Protein AF-0000000081750406 (afdb_homodimer)

pLDDT: mean 90.12, std 21.16, range [21.16, 98.94]

Organism: Castor canadensis (NCBI:txid51338)

Foldseek 3Di:
DDDDDDPPPPCPDDDDPQPLPPPVQAAECVNLPFDDFPFDAWADFQFFEAEEWAPQDAADAAPNRVSVLLNVQQCCCCVVVVHRTRQAQWEFHLVLHIYGTVHLITFGRQQDDVVRRRYHYYYYYHAPQPHARDVSRVVSVVSVVVSCCSNGNHPPLHAYHYSVRRDPDCTNHDRHRVVVCPDPRYDD/DDDDDDDDPPVDDPDDPQPLPPPVQAAECVNLPFDDFPFDAWADFQFFEAEEWAPQDAADAAPNRVSVLLNVQQCCCCVVVVDRTRQAQWEFHLVLHIYGTVHLITFGNQQDDVVRRRYHYYYYYHAAQPHDRDPSRVVSVVSVVVSCCSNGNHPPLHAYHYSVRRDPDCTNHDRHRVVVCPDPRYDD

Secondary structure (DSSP, 8-state):
---------------SS------TTSBPHHHHTPPPP---PBPPSSEEEEEEEE--S----SHHHHHHHHHHHHHIIIIIS--SS-S-SEEE-TTS-EEESSTTTB---SSHHHHGGGEEEEEESS--SS-PPPHHHHHHHHHHHHHHHHTTSEEEEEEEEEHHHHSSS-TT-HHHHHHHTTSTTB--/----------S----TT------TTSBPHHHHTPPPP---PBPPSSEEEEEEEE-SS----SHHHHHHHHHHHHHIIIIIS--SS-S-SEEE-TTS-EEESSTTTB---SSHHHHGGGEEEEEESS--SS-PPPHHHHHHHHHHHHHHHHTTSEEEEEEEEEHHHHSSS-TT-HHHHHHHTTSTTB--

Sequence (376 aa):
MTGPRAALIACTLLALLGLGACCSFIVPRNEWGALASKCAERLQHPLQYVVISHTAGSTCDSPSSCQQQARNVQHYHVRTKDWCDVAYNFLIGEDGLVYEGRGWNIKGAHTGPTWNPISIGVTFMGNYMERVPPQRAIRALQNLLECGVTNRFLRPDYEIKGHRDVQQTLSPGDQLYRLIQLLPHYRAMTGPRAALIACTLLALLGLGACCSFIVPRNEWGALASKCAERLQHPLQYVVISHTAGSTCDSPSSCQQQARNVQHYHVRTKDWCDVAYNFLIGEDGLVYEGRGWNIKGAHTGPTWNPISIGVTFMGNYMERVPPQRAIRALQNLLECGVTNRFLRPDYEIKGHRDVQQTLSPGDQLYRLIQLLPHYRA

Nearest PDB structures (foldseek):
  1yck-assembly1_A  TM=9.928E-01  e=5.195E-31  Homo sapiens
  3cor-assembly1_C  TM=9.874E-01  e=4.719E-29  Camelus dromedarius
  7nsx-assembly1_AAA  TM=9.788E-01  e=1.784E-20  Drosophila melanogaster
  7nt0-assembly1_AAA  TM=9.757E-01  e=1.278E-19  Drosophila melanogaster
  1z6i-assembly1_A  TM=9.324E-01  e=6.448E-17  Drosophila melanogaster

Radius of gyration: 21.21 Å; Cα contacts (8 Å, |Δi|>4): 778; chains: 2; bounding box: 49×60×54 Å

Structure (mmCIF, N/CA/C/O backbone):
data_AF-0000000081750406-model_v1
#
loop_
_entity.id
_entity.type
_entity.pdbx_description
1 polymer 'Peptidoglycan-recognition protein'
#
loop_
_atom_site.group_PDB
_atom_site.id
_atom_site.type_symbol
_atom_site.label_atom_id
_atom_site.label_alt_id
_atom_site.label_comp_id
_atom_site.label_asym_id
_atom_site.label_entity_id
_atom_site.label_seq_id
_atom_site.pdbx_PDB_ins_code
_atom_site.Cartn_x
_atom_site.Cartn_y
_atom_site.Cartn_z
_atom_site.occupancy
_atom_site.B_iso_or_equiv
_atom_site.auth_seq_id
_atom_site.auth_comp_id
_atom_site.auth_asym_id
_atom_site.auth_atom_id
_atom_site.pdbx_PDB_model_num
ATOM 1 N N . MET A 1 1 ? 10.672 26.562 -28.859 1 21.16 1 MET A N 1
ATOM 2 C CA . MET A 1 1 ? 11.688 27.016 -27.922 1 21.16 1 MET A CA 1
ATOM 3 C C . MET A 1 1 ? 11.688 26.141 -26.672 1 21.16 1 MET A C 1
ATOM 5 O O . MET A 1 1 ? 12.75 25.797 -26.141 1 21.16 1 MET A O 1
ATOM 9 N N . THR A 1 2 ? 10.766 26.531 -25.625 1 21.5 2 THR A N 1
ATOM 10 C CA . THR A 1 2 ? 11.445 26.062 -24.438 1 21.5 2 THR A CA 1
ATOM 11 C C . THR A 1 2 ? 11.766 24.562 -24.547 1 21.5 2 THR A C 1
ATOM 13 O O . THR A 1 2 ? 11.227 23.875 -25.406 1 21.5 2 THR A O 1
ATOM 16 N N . GLY A 1 3 ? 11.75 24.016 -23.562 1 21.27 3 GLY A N 1
ATOM 17 C CA . GLY A 1 3 ? 12.562 23.312 -22.578 1 21.27 3 GLY A CA 1
ATOM 18 C C . GLY A 1 3 ? 12.391 21.797 -22.641 1 21.27 3 GLY A C 1
ATOM 19 O O . GLY A 1 3 ? 11.406 21.297 -23.188 1 21.27 3 GLY A O 1
ATOM 20 N N . PRO A 1 4 ? 13.25 21.25 -21.688 1 22.64 4 PRO A N 1
ATOM 21 C CA . PRO A 1 4 ? 13.664 19.844 -21.578 1 22.64 4 PRO A CA 1
ATOM 22 C C . PRO A 1 4 ? 12.477 18.875 -21.594 1 22.64 4 PRO A C 1
ATOM 24 O O . PRO A 1 4 ? 11.359 19.266 -21.25 1 22.64 4 PRO A O 1
ATOM 27 N N . ARG A 1 5 ? 12.836 17.641 -22.141 1 24.38 5 ARG A N 1
ATOM 28 C CA . ARG A 1 5 ? 12.75 16.281 -22.688 1 24.38 5 ARG A CA 1
ATOM 29 C C . ARG A 1 5 ? 12.164 15.328 -21.656 1 24.38 5 ARG A C 1
ATOM 31 O O . ARG A 1 5 ? 12.023 15.68 -20.484 1 24.38 5 ARG A O 1
ATOM 38 N N . ALA A 1 6 ? 13.094 14.32 -21.203 1 23.38 6 ALA A N 1
ATOM 39 C CA . ALA A 1 6 ? 13.078 12.891 -20.906 1 23.38 6 ALA A CA 1
ATOM 40 C C . ALA A 1 6 ? 12.703 12.633 -19.438 1 23.38 6 ALA A C 1
ATOM 42 O O . ALA A 1 6 ? 13.086 13.398 -18.562 1 23.38 6 ALA A O 1
ATOM 43 N N . ALA A 1 7 ? 11.898 11.719 -19.25 1 27.03 7 ALA A N 1
ATOM 44 C CA . ALA A 1 7 ? 11.375 11.031 -18.078 1 27.03 7 ALA A CA 1
ATOM 45 C C . ALA A 1 7 ? 12.5 10.625 -17.141 1 27.03 7 ALA A C 1
ATOM 47 O O . ALA A 1 7 ? 13.109 9.562 -17.297 1 27.03 7 ALA A O 1
ATOM 48 N N . LEU A 1 8 ? 13.57 11.539 -16.891 1 24.88 8 LEU A N 1
ATOM 49 C CA . LEU A 1 8 ? 14.68 10.812 -16.281 1 24.88 8 LEU A CA 1
ATOM 50 C C . LEU A 1 8 ? 14.227 10.133 -14.992 1 24.88 8 LEU A C 1
ATOM 52 O O . LEU A 1 8 ? 13.797 10.797 -14.055 1 24.88 8 LEU A O 1
ATOM 56 N N . ILE A 1 9 ? 13.961 9.062 -15.062 1 29.56 9 ILE A N 1
ATOM 57 C CA . ILE A 1 9 ? 13.617 7.965 -14.172 1 29.56 9 ILE A CA 1
ATOM 58 C C . ILE A 1 9 ? 14.594 7.926 -12.992 1 29.56 9 ILE A C 1
ATOM 60 O O . ILE A 1 9 ? 14.445 7.105 -12.086 1 29.56 9 ILE A O 1
ATOM 64 N N . ALA A 1 10 ? 15.547 8.789 -12.719 1 27.44 10 ALA A N 1
ATOM 65 C CA . ALA A 1 10 ? 16.719 8.039 -12.242 1 27.44 10 ALA A CA 1
ATOM 66 C C . ALA A 1 10 ? 16.5 7.555 -10.812 1 27.44 10 ALA A C 1
ATOM 68 O O . ALA A 1 10 ? 16.344 8.359 -9.891 1 27.44 10 ALA A O 1
ATOM 69 N N . CYS A 1 11 ? 15.516 6.52 -10.5 1 34.28 11 CYS A N 1
ATOM 70 C CA . CYS A 1 11 ? 16 5.766 -9.344 1 34.28 11 CYS A CA 1
ATOM 71 C C . CYS A 1 11 ? 17.516 5.844 -9.234 1 34.28 11 CYS A C 1
ATOM 73 O O . CYS A 1 11 ? 18.234 5.324 -10.086 1 34.28 11 CYS A O 1
ATOM 75 N N . THR A 1 12 ? 18.047 7.137 -9.242 1 31.5 12 THR A N 1
ATOM 76 C CA . THR A 1 12 ? 19.5 7.188 -9.281 1 31.5 12 THR A CA 1
ATOM 77 C C . THR A 1 12 ? 20.094 5.832 -8.922 1 31.5 12 THR A C 1
ATOM 79 O O . THR A 1 12 ? 19.453 5.012 -8.266 1 31.5 12 THR A O 1
ATOM 82 N N . LEU A 1 13 ? 21.406 5.613 -9.414 1 29.55 13 LEU A N 1
ATOM 83 C CA . LEU A 1 13 ? 22.484 4.633 -9.43 1 29.55 13 LEU A CA 1
ATOM 84 C C . LEU A 1 13 ? 22.594 3.916 -8.086 1 29.55 13 LEU A C 1
ATOM 86 O O . LEU A 1 13 ? 22.219 4.473 -7.051 1 29.55 13 LEU A O 1
ATOM 90 N N . LEU A 1 14 ? 23.125 2.672 -8.18 1 30.59 14 LEU A N 1
ATOM 91 C CA . LEU A 1 14 ? 23.828 1.692 -7.363 1 30.59 14 LEU A CA 1
ATOM 92 C C . LEU A 1 14 ? 24.812 2.381 -6.43 1 30.59 14 LEU A C 1
ATOM 94 O O . LEU A 1 14 ? 25.938 2.691 -6.828 1 30.59 14 LEU A O 1
ATOM 98 N N . ALA A 1 15 ? 24.578 3.373 -5.629 1 30.92 15 ALA A N 1
ATOM 99 C CA . ALA A 1 15 ? 25.703 3.547 -4.719 1 30.92 15 ALA A CA 1
ATOM 100 C C . ALA A 1 15 ? 26.312 2.203 -4.332 1 30.92 15 ALA A C 1
ATOM 102 O O . ALA A 1 15 ? 25.625 1.176 -4.355 1 30.92 15 ALA A O 1
ATOM 103 N N . LEU A 1 16 ? 27.438 1.923 -3.949 1 33.09 16 LEU A N 1
ATOM 104 C CA . LEU A 1 16 ? 28.062 0.728 -3.393 1 33.09 16 LEU A CA 1
ATOM 105 C C . LEU A 1 16 ? 27.094 -0.017 -2.48 1 33.09 16 LEU A C 1
ATOM 107 O O . LEU A 1 16 ? 26.047 0.516 -2.115 1 33.09 16 LEU A O 1
ATOM 111 N N . LEU A 1 17 ? 27.391 -0.631 -1.132 1 34.03 17 LEU A N 1
ATOM 112 C CA . LEU A 1 17 ? 27.156 -1.644 -0.107 1 34.03 17 LEU A CA 1
ATOM 113 C C . LEU A 1 17 ? 26.125 -1.167 0.903 1 34.03 17 LEU A C 1
ATOM 115 O O . LEU A 1 17 ? 26.062 -1.666 2.029 1 34.03 17 LEU A O 1
ATOM 119 N N . GLY A 1 18 ? 24.844 -0.188 0.371 1 37.19 18 GLY A N 1
ATOM 120 C CA . GLY A 1 18 ? 23.766 0.353 1.173 1 37.19 18 GLY A CA 1
ATOM 121 C C . GLY A 1 18 ? 22.422 0.347 0.451 1 37.19 18 GLY A C 1
ATOM 122 O O . GLY A 1 18 ? 22.047 1.34 -0.172 1 37.19 18 GLY A O 1
ATOM 123 N N . LEU A 1 19 ? 21.594 -0.56 -0.141 1 39.72 19 LEU A N 1
ATOM 124 C CA . LEU A 1 19 ? 20.297 -0.866 -0.745 1 39.72 19 LEU A CA 1
ATOM 125 C C . LEU A 1 19 ? 19.172 -0.118 -0.035 1 39.72 19 LEU A C 1
ATOM 127 O O . LEU A 1 19 ? 18.609 -0.621 0.936 1 39.72 19 LEU A O 1
ATOM 131 N N . GLY A 1 20 ? 19.109 1.186 0.154 1 42.53 20 GLY A N 1
ATOM 132 C CA . GLY A 1 20 ? 17.953 1.81 0.781 1 42.53 20 GLY A CA 1
ATOM 133 C C . GLY A 1 20 ? 16.656 1.521 0.056 1 42.53 20 GLY A C 1
ATOM 134 O O . GLY A 1 20 ? 16.594 1.585 -1.174 1 42.53 20 GLY A O 1
ATOM 135 N N . ALA A 1 21 ? 15.727 0.645 0.389 1 52.91 21 ALA A N 1
ATOM 136 C CA . ALA A 1 21 ? 14.367 0.371 -0.052 1 52.91 21 ALA A CA 1
ATOM 137 C C . ALA A 1 21 ? 13.586 1.666 -0.262 1 52.91 21 ALA A C 1
ATOM 139 O O . ALA A 1 21 ? 13.484 2.492 0.648 1 52.91 21 ALA A O 1
ATOM 140 N N . CYS A 1 22 ? 13.406 2.377 -1.634 1 70.5 22 CYS A N 1
ATOM 141 C CA . CYS A 1 22 ? 12.641 3.582 -1.934 1 70.5 22 CYS A CA 1
ATOM 142 C C . CYS A 1 22 ? 11.172 3.391 -1.584 1 70.5 22 CYS A C 1
ATOM 144 O O . CYS A 1 22 ? 10.695 2.26 -1.469 1 70.5 22 CYS A O 1
ATOM 146 N N . CYS A 1 23 ? 10.469 4.336 -0.839 1 89.56 23 CYS A N 1
ATOM 147 C CA . CYS A 1 23 ? 9.039 4.375 -0.547 1 89.56 23 CYS A CA 1
ATOM 148 C C . CYS A 1 23 ? 8.227 4.488 -1.83 1 89.56 23 CYS A C 1
ATOM 150 O O . CYS A 1 23 ? 7.402 5.395 -1.969 1 89.56 23 CYS A O 1
ATOM 152 N N . SER A 1 24 ? 8.5 3.469 -2.719 1 89 24 SER A N 1
ATOM 153 C CA . SER A 1 24 ? 7.969 3.561 -4.074 1 89 24 SER A CA 1
ATOM 154 C C . SER A 1 24 ? 6.457 3.371 -4.094 1 89 24 SER A C 1
ATOM 156 O O . SER A 1 24 ? 5.801 3.682 -5.09 1 89 24 SER A O 1
ATOM 158 N N . PHE A 1 25 ? 5.871 2.963 -2.973 1 94.38 25 PHE A N 1
ATOM 159 C CA . PHE A 1 25 ? 4.445 2.668 -2.93 1 94.38 25 PHE A CA 1
ATOM 160 C C . PHE A 1 25 ? 3.631 3.951 -2.818 1 94.38 25 PHE A C 1
ATOM 162 O O . PHE A 1 25 ? 2.414 3.939 -3.02 1 94.38 25 PHE A O 1
ATOM 169 N N . ILE A 1 26 ? 4.266 5.043 -2.5 1 97.88 26 ILE A N 1
ATOM 170 C CA . ILE A 1 26 ? 3.59 6.32 -2.322 1 97.88 26 ILE A CA 1
ATOM 171 C C . ILE A 1 26 ? 3.117 6.848 -3.676 1 97.88 26 ILE A C 1
ATOM 173 O O . ILE A 1 26 ? 3.885 6.871 -4.641 1 97.88 26 ILE A O 1
ATOM 177 N N . VAL A 1 27 ? 1.853 7.215 -3.77 1 98.62 27 VAL A N 1
ATOM 178 C CA . VAL A 1 27 ? 1.323 7.809 -4.992 1 98.62 27 VAL A CA 1
ATOM 179 C C . VAL A 1 27 ? 1.954 9.18 -5.215 1 98.62 27 VAL A C 1
ATOM 181 O O . VAL A 1 27 ? 1.732 10.109 -4.434 1 98.62 27 VAL A O 1
ATOM 184 N N . PRO A 1 28 ? 2.674 9.312 -6.27 1 98.06 28 PRO A N 1
ATOM 185 C CA . PRO A 1 28 ? 3.369 10.586 -6.473 1 98.06 28 PRO A CA 1
ATOM 186 C C . PRO A 1 28 ? 2.424 11.719 -6.875 1 98.06 28 PRO A C 1
ATOM 188 O O . PRO A 1 28 ? 1.321 11.461 -7.367 1 98.06 28 PRO A O 1
ATOM 191 N N . ARG A 1 29 ? 2.85 12.891 -6.715 1 98.56 29 ARG A N 1
ATOM 192 C CA . ARG A 1 29 ? 2.066 14.109 -6.918 1 98.56 29 ARG A CA 1
ATOM 193 C C . ARG A 1 29 ? 1.543 14.188 -8.352 1 98.56 29 ARG A C 1
ATOM 195 O O . ARG A 1 29 ? 0.4 14.594 -8.578 1 98.56 29 ARG A O 1
ATOM 202 N N . ASN A 1 30 ? 2.387 13.844 -9.328 1 97.62 30 ASN A N 1
ATOM 203 C CA . ASN A 1 30 ? 1.971 13.922 -10.719 1 97.62 30 ASN A CA 1
ATOM 204 C C . ASN A 1 30 ? 0.839 12.945 -11.031 1 97.62 30 ASN A C 1
ATOM 206 O O . ASN A 1 30 ? -0.009 13.219 -11.883 1 97.62 30 ASN A O 1
ATOM 210 N N . GLU A 1 31 ? 0.797 11.859 -10.32 1 97.38 31 GLU A N 1
ATOM 211 C CA . GLU A 1 31 ? -0.208 10.836 -10.594 1 97.38 31 GLU A CA 1
ATOM 212 C C . GLU A 1 31 ? -1.585 11.266 -10.094 1 97.38 31 GLU A C 1
ATOM 214 O O . GLU A 1 31 ? -2.605 10.898 -10.68 1 97.38 31 GLU A O 1
ATOM 219 N N . TRP A 1 32 ? -1.629 11.992 -9 1 98.38 32 TRP A N 1
ATOM 220 C CA . TRP A 1 32 ? -2.951 12.375 -8.523 1 98.38 32 TRP A CA 1
ATOM 221 C C . TRP A 1 32 ? -3.309 13.781 -8.992 1 98.38 32 TRP A C 1
ATOM 223 O O . TRP A 1 32 ? -4.348 14.328 -8.609 1 98.38 32 TRP A O 1
ATOM 233 N N . GLY A 1 33 ? -2.42 14.359 -9.82 1 98.31 33 GLY A N 1
ATOM 234 C CA . GLY A 1 33 ? -2.746 15.625 -10.469 1 98.31 33 GLY A CA 1
ATOM 235 C C . GLY A 1 33 ? -2.537 16.828 -9.562 1 98.31 33 GLY A C 1
ATOM 236 O O . GLY A 1 33 ? -3.281 17.797 -9.648 1 98.31 33 GLY A O 1
ATOM 237 N N . ALA A 1 34 ? -1.591 16.719 -8.703 1 98.75 34 ALA A N 1
ATOM 238 C CA . ALA A 1 34 ? -1.307 17.828 -7.797 1 98.75 34 ALA A CA 1
ATOM 239 C C . ALA A 1 34 ? -0.82 19.062 -8.562 1 98.75 34 ALA A C 1
ATOM 241 O O . ALA A 1 34 ? -0.107 18.938 -9.562 1 98.75 34 ALA A O 1
ATOM 242 N N . LEU A 1 35 ? -1.137 20.219 -8.008 1 97.94 35 LEU A N 1
ATOM 243 C CA . LEU A 1 35 ? -0.506 21.453 -8.453 1 97.94 35 LEU A CA 1
ATOM 244 C C . LEU A 1 35 ? 0.958 21.5 -8.031 1 97.94 35 LEU A C 1
ATOM 246 O O . LEU A 1 35 ? 1.333 20.922 -7.008 1 97.94 35 LEU A O 1
ATOM 250 N N . ALA A 1 36 ? 1.692 22.266 -8.828 1 97.38 36 ALA A N 1
ATOM 251 C CA . ALA A 1 36 ? 3.082 22.469 -8.43 1 97.38 36 ALA A CA 1
ATOM 252 C C . ALA A 1 36 ? 3.17 23.172 -7.086 1 97.38 36 ALA A C 1
ATOM 254 O O . ALA A 1 36 ? 2.412 24.109 -6.82 1 97.38 36 ALA A O 1
ATOM 255 N N . SER A 1 37 ? 4.09 22.703 -6.324 1 98.44 37 SER A N 1
ATOM 256 C CA . SER A 1 37 ? 4.25 23.297 -4.996 1 98.44 37 SER A CA 1
ATOM 257 C C . SER A 1 37 ? 5.094 24.562 -5.047 1 98.44 37 SER A C 1
ATOM 259 O O . SER A 1 37 ? 6.074 24.625 -5.789 1 98.44 37 SER A O 1
ATOM 261 N N . LYS A 1 38 ? 4.777 25.516 -4.199 1 98.31 38 LYS A N 1
ATOM 262 C CA . LYS A 1 38 ? 5.586 26.719 -4.027 1 98.31 38 LYS A CA 1
ATOM 263 C C . LYS A 1 38 ? 6.324 26.703 -2.691 1 98.31 38 LYS A C 1
ATOM 265 O O . LYS A 1 38 ? 6.977 27.672 -2.32 1 98.31 38 LYS A O 1
ATOM 270 N N . CYS A 1 39 ? 6.121 25.625 -1.979 1 98.5 39 CYS A N 1
ATOM 271 C CA . CYS A 1 39 ? 6.781 25.5 -0.686 1 98.5 39 CYS A CA 1
ATOM 272 C C . CYS A 1 39 ? 8.258 25.141 -0.861 1 98.5 39 CYS A C 1
ATOM 274 O O . CYS A 1 39 ? 8.609 24.359 -1.734 1 98.5 39 CYS A O 1
ATOM 276 N N . ALA A 1 40 ? 9.148 25.703 0.042 1 97.06 40 ALA A N 1
ATOM 277 C CA . ALA A 1 40 ? 10.57 25.5 -0.208 1 97.06 40 ALA A CA 1
ATOM 278 C C . ALA A 1 40 ? 11.32 25.203 1.086 1 97.06 40 ALA A C 1
ATOM 280 O O . ALA A 1 40 ? 12.469 24.75 1.056 1 97.06 40 ALA A O 1
ATOM 281 N N . GLU A 1 41 ? 10.734 25.453 2.221 1 98.25 41 GLU A N 1
ATOM 282 C CA . GLU A 1 41 ? 11.453 25.25 3.473 1 98.25 41 GLU A CA 1
ATOM 283 C C . GLU A 1 41 ? 11.711 23.766 3.719 1 98.25 41 GLU A C 1
ATOM 285 O O . GLU A 1 41 ? 10.773 22.969 3.764 1 98.25 41 GLU A O 1
ATOM 290 N N . ARG A 1 42 ? 12.938 23.375 3.957 1 98.44 42 ARG A N 1
ATOM 291 C CA . ARG A 1 42 ? 13.32 21.984 4.062 1 98.44 42 ARG A CA 1
ATOM 292 C C . ARG A 1 42 ? 13.297 21.516 5.512 1 98.44 42 ARG A C 1
ATOM 294 O O . ARG A 1 42 ? 13.539 22.297 6.426 1 98.44 42 ARG A O 1
ATOM 301 N N . LEU A 1 43 ? 13.094 20.25 5.676 1 98.81 43 LEU A N 1
ATOM 302 C CA . LEU A 1 43 ? 13.195 19.578 6.969 1 98.81 43 LEU A CA 1
ATOM 303 C C . LEU A 1 43 ? 14.602 19.016 7.176 1 98.81 43 LEU A C 1
ATOM 305 O O . LEU A 1 43 ? 15.297 18.688 6.211 1 98.81 43 LEU A O 1
ATOM 309 N N . GLN A 1 44 ? 14.984 18.938 8.453 1 98.31 44 GLN A N 1
ATOM 310 C CA . GLN A 1 44 ? 16.234 18.281 8.805 1 98.31 44 GLN A CA 1
ATOM 311 C C . GLN A 1 44 ? 16 16.859 9.328 1 98.31 44 GLN A C 1
ATOM 313 O O . GLN A 1 44 ? 15.211 16.672 10.258 1 98.31 44 GLN A O 1
ATOM 318 N N . HIS A 1 45 ? 16.719 15.914 8.828 1 97.75 45 HIS A N 1
ATOM 319 C CA . HIS A 1 45 ? 16.484 14.516 9.156 1 97.75 45 HIS A CA 1
ATOM 320 C C . HIS A 1 45 ? 17.578 13.977 10.07 1 97.75 45 HIS A C 1
ATOM 322 O O . HIS A 1 45 ? 18.703 14.492 10.086 1 97.75 45 HIS A O 1
ATOM 328 N N . PRO A 1 46 ? 17.25 12.922 10.742 1 98.31 46 PRO A N 1
ATOM 329 C CA . PRO A 1 46 ? 15.938 12.281 10.859 1 98.31 46 PRO A CA 1
ATOM 330 C C . PRO A 1 46 ? 15.008 13.016 11.82 1 98.31 46 PRO A C 1
ATOM 332 O O . PRO A 1 46 ? 15.469 13.617 12.797 1 98.31 46 PRO A O 1
ATOM 335 N N . LEU A 1 47 ? 13.703 12.93 11.578 1 98.81 47 LEU A N 1
ATOM 336 C CA . LEU A 1 47 ? 12.711 13.609 12.406 1 98.81 47 LEU A CA 1
ATOM 337 C C . LEU A 1 47 ? 12.281 12.734 13.578 1 98.81 47 LEU A C 1
ATOM 339 O O . LEU A 1 47 ? 12.32 11.508 13.484 1 98.81 47 LEU A O 1
ATOM 343 N N . GLN A 1 48 ? 11.766 13.383 14.539 1 98.19 48 GLN A N 1
ATOM 344 C CA . GLN A 1 48 ? 11.422 12.688 15.773 1 98.19 48 GLN A CA 1
ATOM 345 C C . GLN A 1 48 ? 9.914 12.438 15.859 1 98.19 48 GLN A C 1
ATOM 347 O O . GLN A 1 48 ? 9.477 11.516 16.562 1 98.19 48 GLN A O 1
ATOM 352 N N . TYR A 1 49 ? 9.133 13.203 15.195 1 98.75 49 TYR A N 1
ATOM 353 C CA . TYR A 1 49 ? 7.699 13.156 15.477 1 98.75 49 TYR A CA 1
ATOM 354 C C . TYR A 1 49 ? 6.898 12.953 14.195 1 98.75 49 TYR A C 1
ATOM 356 O O . TYR A 1 49 ? 7.301 13.406 13.125 1 98.75 49 TYR A O 1
ATOM 364 N N . VAL A 1 50 ? 5.84 12.258 14.328 1 98.88 50 VAL A N 1
ATOM 365 C CA . VAL A 1 50 ? 4.77 12.148 13.344 1 98.88 50 VAL A CA 1
ATOM 366 C C . VAL A 1 50 ? 3.455 12.641 13.945 1 98.88 50 VAL A C 1
ATOM 368 O O . VAL A 1 50 ? 3.047 12.18 15.016 1 98.88 50 VAL A O 1
ATOM 371 N N . VAL A 1 51 ? 2.84 13.594 13.336 1 98.88 51 VAL A N 1
ATOM 372 C CA . VAL A 1 51 ? 1.552 14.086 13.812 1 98.88 51 VAL A CA 1
ATOM 373 C C . VAL A 1 51 ? 0.442 13.617 12.875 1 98.88 51 VAL A C 1
ATOM 375 O O . VAL A 1 51 ? 0.48 13.883 11.672 1 98.88 51 VAL A O 1
ATOM 378 N N . ILE A 1 52 ? -0.495 12.906 13.438 1 98.88 52 ILE A N 1
ATOM 379 C CA . ILE A 1 52 ? -1.595 12.336 12.672 1 98.88 52 ILE A CA 1
ATOM 380 C C . ILE A 1 52 ? -2.842 13.195 12.836 1 98.88 52 ILE A C 1
ATOM 382 O O . ILE A 1 52 ? -3.242 13.516 13.953 1 98.88 52 ILE A O 1
ATOM 386 N N . SER A 1 53 ? -3.461 13.609 11.75 1 98.88 53 SER A N 1
ATOM 387 C CA . SER A 1 53 ? -4.688 14.398 11.727 1 98.88 53 SER A CA 1
ATOM 388 C C . SER A 1 53 ? -5.723 13.781 10.789 1 98.88 53 SER A C 1
ATOM 390 O O . SER A 1 53 ? -5.496 12.711 10.227 1 98.88 53 SER A O 1
ATOM 392 N N . HIS A 1 54 ? -6.934 14.336 10.734 1 98.88 54 HIS A N 1
ATOM 393 C CA . HIS A 1 54 ? -7.906 14.062 9.688 1 98.88 54 HIS A CA 1
ATOM 394 C C . HIS A 1 54 ? -8.336 15.344 8.984 1 98.88 54 HIS A C 1
ATOM 396 O O . HIS A 1 54 ? -8.211 16.438 9.547 1 98.88 54 HIS A O 1
ATOM 402 N N . THR A 1 55 ? -8.789 15.242 7.809 1 98.44 55 THR A N 1
ATOM 403 C CA . THR A 1 55 ? -9.188 16.422 7.059 1 98.44 55 THR A CA 1
ATOM 404 C C . THR A 1 55 ? -10.547 16.938 7.523 1 98.44 55 THR A C 1
ATOM 406 O O . THR A 1 55 ? -10.945 18.047 7.207 1 98.44 55 THR A O 1
ATOM 409 N N . ALA A 1 56 ? -11.258 16.062 8.242 1 97 56 ALA A N 1
ATOM 410 C CA . ALA A 1 56 ? -12.602 16.375 8.727 1 97 56 ALA A CA 1
ATOM 411 C C . ALA A 1 56 ? -13.547 16.688 7.574 1 97 56 ALA A C 1
ATOM 413 O O . ALA A 1 56 ? -14.461 17.516 7.723 1 97 56 ALA A O 1
ATOM 414 N N . GLY A 1 57 ? -13.297 16.203 6.391 1 94.88 57 GLY A N 1
ATOM 415 C CA . GLY A 1 57 ? -14.109 16.359 5.195 1 94.88 57 GLY A CA 1
ATOM 416 C C . GLY A 1 57 ? -14.625 15.031 4.66 1 94.88 57 GLY A C 1
ATOM 417 O O . GLY A 1 57 ? -14.875 14.102 5.43 1 94.88 57 GLY A O 1
ATOM 418 N N . SER A 1 58 ? -14.875 14.984 3.367 1 95.06 58 SER A N 1
ATOM 419 C CA . SER A 1 58 ? -15.414 13.797 2.719 1 95.06 58 SER A CA 1
ATOM 420 C C . SER A 1 58 ? -14.406 12.648 2.748 1 95.06 58 SER A C 1
ATOM 422 O O . SER A 1 58 ? -13.203 12.867 2.604 1 95.06 58 SER A O 1
ATOM 424 N N . THR A 1 59 ? -14.977 11.469 2.953 1 96.5 59 THR A N 1
ATOM 425 C CA . THR A 1 59 ? -14.164 10.266 2.799 1 96.5 59 THR A CA 1
ATOM 426 C C . THR A 1 59 ? -14.008 9.906 1.325 1 96.5 59 THR A C 1
ATOM 428 O O . THR A 1 59 ? -14.727 10.43 0.472 1 96.5 59 THR A O 1
ATOM 431 N N . CYS A 1 60 ? -13.094 9.117 1.046 1 98.56 60 CYS A N 1
ATOM 432 C CA . CYS A 1 60 ? -12.859 8.5 -0.255 1 98.56 60 CYS A CA 1
ATOM 433 C C . CYS A 1 60 ? -12.453 7.039 -0.101 1 98.56 60 CYS A C 1
ATOM 435 O O . CYS A 1 60 ? -11.742 6.688 0.844 1 98.56 60 CYS A O 1
ATOM 437 N N . ASP A 1 61 ? -12.938 6.18 -1.021 1 97.94 61 ASP A N 1
ATOM 438 C CA . ASP A 1 61 ? -12.727 4.758 -0.761 1 97.94 61 ASP A CA 1
ATOM 439 C C . ASP A 1 61 ? -12.266 4.031 -2.023 1 97.94 61 ASP A C 1
ATOM 441 O O . ASP A 1 61 ? -12.312 2.801 -2.088 1 97.94 61 ASP A O 1
ATOM 445 N N . SER A 1 62 ? -11.891 4.734 -3.041 1 98.5 62 SER A N 1
ATOM 446 C CA . SER A 1 62 ? -11.281 4.234 -4.266 1 98.5 62 SER A CA 1
ATOM 447 C C . SER A 1 62 ? -10.156 5.148 -4.734 1 98.5 62 SER A C 1
ATOM 449 O O . SER A 1 62 ? -10.148 6.344 -4.43 1 98.5 62 SER A O 1
ATOM 451 N N . PRO A 1 63 ? -9.242 4.566 -5.52 1 98.56 63 PRO A N 1
ATOM 452 C CA . PRO A 1 63 ? -8.172 5.438 -6.004 1 98.56 63 PRO A CA 1
ATOM 453 C C . PRO A 1 63 ? -8.695 6.676 -6.727 1 98.56 63 PRO A C 1
ATOM 455 O O . PRO A 1 63 ? -8.203 7.785 -6.496 1 98.56 63 PRO A O 1
ATOM 458 N N . SER A 1 64 ? -9.68 6.48 -7.562 1 98.12 64 SER A N 1
ATOM 459 C CA . SER A 1 64 ? -10.219 7.621 -8.297 1 98.12 64 SER A CA 1
ATOM 460 C C . SER A 1 64 ? -10.805 8.664 -7.348 1 98.12 64 SER A C 1
ATOM 462 O O . SER A 1 64 ? -10.516 9.852 -7.473 1 98.12 64 SER A O 1
ATOM 464 N N . SER A 1 65 ? -11.609 8.266 -6.363 1 98.69 65 SER A N 1
ATOM 465 C CA . SER A 1 65 ? -12.234 9.211 -5.445 1 98.69 65 SER A CA 1
ATOM 466 C C . SER A 1 65 ? -11.211 9.844 -4.516 1 98.69 65 SER A C 1
ATOM 468 O O . SER A 1 65 ? -11.344 11.008 -4.133 1 98.69 65 SER A O 1
ATOM 470 N N . CYS A 1 66 ? -10.172 9.094 -4.172 1 98.88 66 CYS A N 1
ATOM 471 C CA . CYS A 1 66 ? -9.188 9.617 -3.236 1 98.88 66 CYS A CA 1
ATOM 472 C C . CYS A 1 66 ? -8.234 10.594 -3.932 1 98.88 66 CYS A C 1
ATOM 474 O O . CYS A 1 66 ? -7.785 11.562 -3.324 1 98.88 66 CYS A O 1
ATOM 476 N N . GLN A 1 67 ? -7.945 10.32 -5.207 1 98.81 67 GLN A N 1
ATOM 477 C CA . GLN A 1 67 ? -7.191 11.305 -5.977 1 98.81 67 GLN A CA 1
ATOM 478 C C . GLN A 1 67 ? -7.953 12.625 -6.078 1 98.81 67 GLN A C 1
ATOM 480 O O . GLN A 1 67 ? -7.371 13.695 -5.906 1 98.81 67 GLN A O 1
ATOM 485 N N . GLN A 1 68 ? -9.219 12.516 -6.355 1 98.75 68 GLN A N 1
ATOM 486 C CA . GLN A 1 68 ? -10.047 13.711 -6.41 1 98.75 68 GLN A CA 1
ATOM 487 C C . GLN A 1 68 ? -10.07 14.43 -5.066 1 98.75 68 GLN A C 1
ATOM 489 O O . GLN A 1 68 ? -9.984 15.664 -5.016 1 98.75 68 GLN A O 1
ATOM 494 N N . GLN A 1 69 ? -10.172 13.656 -4.004 1 98.81 69 GLN A N 1
ATOM 495 C CA . GLN A 1 69 ? -10.211 14.273 -2.682 1 98.81 69 GLN A CA 1
ATOM 496 C C . GLN A 1 69 ? -8.891 14.969 -2.355 1 98.81 69 GLN A C 1
ATOM 498 O O . GLN A 1 69 ? -8.883 16.047 -1.749 1 98.81 69 GLN A O 1
ATOM 503 N N . ALA A 1 70 ? -7.781 14.367 -2.699 1 98.88 70 ALA A N 1
ATOM 504 C CA . ALA A 1 70 ? -6.484 15.008 -2.514 1 98.88 70 ALA A CA 1
ATOM 505 C C . ALA A 1 70 ? -6.418 16.328 -3.258 1 98.88 70 ALA A C 1
ATOM 507 O O . ALA A 1 70 ? -5.941 17.328 -2.713 1 98.88 70 ALA A O 1
ATOM 508 N N . ARG A 1 71 ? -6.938 16.359 -4.473 1 98.81 71 ARG A N 1
ATOM 509 C CA . ARG A 1 71 ? -6.988 17.594 -5.242 1 98.81 71 ARG A CA 1
ATOM 510 C C . ARG A 1 71 ? -7.875 18.625 -4.555 1 98.81 71 ARG A C 1
ATOM 512 O O . ARG A 1 71 ? -7.551 19.812 -4.535 1 98.81 71 ARG A O 1
ATOM 519 N N . ASN A 1 72 ? -9.016 18.156 -4.051 1 98.69 72 ASN A N 1
ATOM 520 C CA . ASN A 1 72 ? -9.906 19.062 -3.34 1 98.69 72 ASN A CA 1
ATOM 521 C C . ASN A 1 72 ? -9.219 19.703 -2.139 1 98.69 72 ASN A C 1
ATOM 523 O O . ASN A 1 72 ? -9.352 20.906 -1.909 1 98.69 72 ASN A O 1
ATOM 527 N N . VAL A 1 73 ? -8.5 18.922 -1.379 1 98.62 73 VAL A N 1
ATOM 528 C CA . VAL A 1 73 ? -7.801 19.422 -0.195 1 98.62 73 VAL A CA 1
ATOM 529 C C . VAL A 1 73 ? -6.746 20.438 -0.605 1 98.62 73 VAL A C 1
ATOM 531 O O . VAL A 1 73 ? -6.66 21.531 -0.017 1 98.62 73 VAL A O 1
ATOM 534 N N . GLN A 1 74 ? -5.941 20.125 -1.627 1 98.75 74 GLN A N 1
ATOM 535 C CA . GLN A 1 74 ? -4.934 21.078 -2.092 1 98.75 74 GLN A CA 1
ATOM 536 C C . GLN A 1 74 ? -5.578 22.359 -2.588 1 98.75 74 GLN A C 1
ATOM 538 O O . GLN A 1 74 ? -5.094 23.453 -2.295 1 98.75 74 GLN A O 1
ATOM 543 N N . HIS A 1 75 ? -6.605 22.219 -3.355 1 98.25 75 HIS A N 1
ATOM 544 C CA . HIS A 1 75 ? -7.301 23.391 -3.891 1 98.25 75 HIS A CA 1
ATOM 545 C C . HIS A 1 75 ? -7.762 24.312 -2.771 1 98.25 75 HIS A C 1
ATOM 547 O O . HIS A 1 75 ? -7.574 25.531 -2.854 1 98.25 75 HIS A O 1
ATOM 553 N N . TYR A 1 76 ? -8.328 23.766 -1.775 1 98.31 76 TYR A N 1
ATOM 554 C CA . TYR A 1 76 ? -8.789 24.578 -0.646 1 98.31 76 TYR A CA 1
ATOM 555 C C . TYR A 1 76 ? -7.629 25.297 0.024 1 98.31 76 TYR A C 1
ATOM 557 O O . TYR A 1 76 ? -7.711 26.5 0.304 1 98.31 76 TYR A O 1
ATOM 565 N N . HIS A 1 77 ? -6.469 24.594 0.259 1 98.62 77 HIS A N 1
ATOM 566 C CA . HIS A 1 77 ? -5.316 25.172 0.937 1 98.62 77 HIS A CA 1
ATOM 567 C C . HIS A 1 77 ? -4.648 26.234 0.072 1 98.62 77 HIS A C 1
ATOM 569 O O . HIS A 1 77 ? -4.25 27.297 0.575 1 98.62 77 HIS A O 1
ATOM 575 N N . VAL A 1 78 ? -4.586 26.031 -1.211 1 98.5 78 VAL A N 1
ATOM 576 C CA . VAL A 1 78 ? -3.848 26.922 -2.1 1 98.5 78 VAL A CA 1
ATOM 577 C C . VAL A 1 78 ? -4.75 28.062 -2.549 1 98.5 78 VAL A C 1
ATOM 579 O O . VAL A 1 78 ? -4.359 29.234 -2.471 1 98.5 78 VAL A O 1
ATOM 582 N N . ARG A 1 79 ? -5.961 27.75 -2.953 1 97.62 79 ARG A N 1
ATOM 583 C CA . ARG A 1 79 ? -6.816 28.766 -3.58 1 97.62 79 ARG A CA 1
ATOM 584 C C . ARG A 1 79 ? -7.637 29.516 -2.535 1 97.62 79 ARG A C 1
ATOM 586 O O . ARG A 1 79 ? -7.891 30.703 -2.682 1 97.62 79 ARG A O 1
ATOM 593 N N . THR A 1 80 ? -8.039 28.859 -1.539 1 97.44 80 THR A N 1
ATOM 594 C CA . THR A 1 80 ? -8.891 29.5 -0.537 1 97.44 80 THR A CA 1
ATOM 595 C C . THR A 1 80 ? -8.047 30.094 0.585 1 97.44 80 THR A C 1
ATOM 597 O O . THR A 1 80 ? -8.281 31.219 1.013 1 97.44 80 THR A O 1
ATOM 600 N N . LYS A 1 81 ? -7.047 29.391 1.037 1 97.94 81 LYS A N 1
ATOM 601 C CA . LYS A 1 81 ? -6.258 29.828 2.182 1 97.94 81 LYS A CA 1
ATOM 602 C C . LYS A 1 81 ? -4.988 30.547 1.728 1 97.94 81 LYS A C 1
ATOM 604 O O . LYS A 1 81 ? -4.242 31.078 2.551 1 97.94 81 LYS A O 1
ATOM 609 N N . ASP A 1 82 ? -4.68 30.453 0.456 1 98.06 82 ASP A N 1
ATOM 610 C CA . ASP A 1 82 ? -3.508 31.094 -0.14 1 98.06 82 ASP A CA 1
ATOM 611 C C . ASP A 1 82 ? -2.217 30.516 0.433 1 98.06 82 ASP A C 1
ATOM 613 O O . ASP A 1 82 ? -1.27 31.25 0.712 1 98.06 82 ASP A O 1
ATOM 617 N N . TRP A 1 83 ? -2.205 29.297 0.766 1 98.31 83 TRP A N 1
ATOM 618 C CA . TRP A 1 83 ? -1.004 28.594 1.21 1 98.31 83 TRP A CA 1
ATOM 619 C C . TRP A 1 83 ? -0.159 28.156 0.019 1 98.31 83 TRP A C 1
ATOM 621 O O . TRP A 1 83 ? -0.634 28.156 -1.119 1 98.31 83 TRP A O 1
ATOM 631 N N . CYS A 1 84 ? 1.088 27.859 0.232 1 98.56 84 CYS A N 1
ATOM 632 C CA . CYS A 1 84 ? 2.027 27.562 -0.843 1 98.56 84 CYS A CA 1
ATOM 633 C C . CYS A 1 84 ? 1.786 26.172 -1.407 1 98.56 84 CYS A C 1
ATOM 635 O O . CYS A 1 84 ? 2.32 25.812 -2.461 1 98.56 84 CYS A O 1
ATOM 637 N N . ASP A 1 85 ? 0.941 25.312 -0.703 1 98.81 85 ASP A N 1
ATOM 638 C CA . ASP A 1 85 ? 0.572 23.969 -1.136 1 98.81 85 ASP A CA 1
ATOM 639 C C . ASP A 1 85 ? -0.366 23.312 -0.13 1 98.81 85 ASP A C 1
ATOM 641 O O . ASP A 1 85 ? -0.802 23.953 0.832 1 98.81 85 ASP A O 1
ATOM 645 N N . VAL A 1 86 ? -0.721 22.047 -0.42 1 98.81 86 VAL A N 1
ATOM 646 C CA . VAL A 1 86 ? -1.392 21.234 0.596 1 98.81 86 VAL A CA 1
ATOM 647 C C . VAL A 1 86 ? -0.568 21.234 1.882 1 98.81 86 VAL A C 1
ATOM 649 O O . VAL A 1 86 ? 0.663 21.188 1.838 1 98.81 86 VAL A O 1
ATOM 652 N N . ALA A 1 87 ? -1.207 21.234 3 1 98.81 87 ALA A N 1
ATOM 653 C CA . ALA A 1 87 ? -0.567 21.5 4.285 1 98.81 87 ALA A CA 1
ATOM 654 C C . ALA A 1 87 ? 0.187 20.281 4.785 1 98.81 87 ALA A C 1
ATOM 656 O O . ALA A 1 87 ? 1.104 20.391 5.602 1 98.81 87 ALA A O 1
ATOM 657 N N . TYR A 1 88 ? -0.151 19.125 4.309 1 98.88 88 TYR A N 1
ATOM 658 C CA . TYR A 1 88 ? 0.302 17.875 4.902 1 98.88 88 TYR A CA 1
ATOM 659 C C . TYR A 1 88 ? 1.467 17.297 4.113 1 98.88 88 TYR A C 1
ATOM 661 O O . TYR A 1 88 ? 1.602 17.547 2.914 1 98.88 88 TYR A O 1
ATOM 669 N N . ASN A 1 89 ? 2.279 16.547 4.746 1 98.94 89 ASN A N 1
ATOM 670 C CA . ASN A 1 89 ? 3.342 15.812 4.07 1 98.94 89 ASN A CA 1
ATOM 671 C C . ASN A 1 89 ? 2.789 14.617 3.301 1 98.94 89 ASN A C 1
ATOM 673 O O . ASN A 1 89 ? 3.23 14.336 2.186 1 98.94 89 ASN A O 1
ATOM 677 N N . PHE A 1 90 ? 1.854 13.945 3.932 1 98.94 90 PHE A N 1
ATOM 678 C CA . PHE A 1 90 ? 1.215 12.797 3.297 1 98.94 90 PHE A CA 1
ATOM 679 C C . PHE A 1 90 ? -0.274 12.758 3.619 1 98.94 90 PHE A C 1
ATOM 681 O O . PHE A 1 90 ? -0.693 13.203 4.691 1 98.94 90 PHE A O 1
ATOM 688 N N . LEU A 1 91 ? -1.079 12.234 2.676 1 98.94 91 LEU A N 1
ATOM 689 C CA . LEU A 1 91 ? -2.51 12 2.826 1 98.94 91 LEU A CA 1
ATOM 690 C C . LEU A 1 91 ? -2.84 10.523 2.654 1 98.94 91 LEU A C 1
ATOM 692 O O . LEU A 1 91 ? -2.293 9.859 1.771 1 98.94 91 LEU A O 1
ATOM 696 N N . ILE A 1 92 ? -3.672 10.055 3.512 1 98.88 92 ILE A N 1
ATOM 697 C CA . ILE A 1 92 ? -4.07 8.656 3.432 1 98.88 92 ILE A CA 1
ATOM 698 C C . ILE A 1 92 ? -5.57 8.562 3.156 1 98.88 92 ILE A C 1
ATOM 700 O O . ILE A 1 92 ? -6.375 9.188 3.85 1 98.88 92 ILE A O 1
ATOM 704 N N . GLY A 1 93 ? -5.949 7.797 2.137 1 98.81 93 GLY A N 1
ATOM 705 C CA . GLY A 1 93 ? -7.344 7.535 1.819 1 98.81 93 GLY A CA 1
ATOM 706 C C . GLY A 1 93 ? -7.84 6.211 2.367 1 98.81 93 GLY A C 1
ATOM 707 O O . GLY A 1 93 ? -7.043 5.367 2.783 1 98.81 93 GLY A O 1
ATOM 708 N N . GLU A 1 94 ? -9.188 6.082 2.311 1 98.62 94 GLU A N 1
ATOM 709 C CA . GLU A 1 94 ? -9.758 4.809 2.725 1 98.62 94 GLU A CA 1
ATOM 710 C C . GLU A 1 94 ? -9.578 3.742 1.648 1 98.62 94 GLU A C 1
ATOM 712 O O . GLU A 1 94 ? -9.93 2.578 1.851 1 98.62 94 GLU A O 1
ATOM 717 N N . ASP A 1 95 ? -9.031 4.102 0.511 1 98.62 95 ASP A N 1
ATOM 718 C CA . ASP A 1 95 ? -8.625 3.131 -0.498 1 98.62 95 ASP A CA 1
ATOM 719 C C . ASP A 1 95 ? -7.359 2.393 -0.065 1 98.62 95 ASP A C 1
ATOM 721 O O . ASP A 1 95 ? -6.953 1.416 -0.701 1 98.62 95 ASP A O 1
ATOM 725 N N . GLY A 1 96 ? -6.73 2.846 0.995 1 98.38 96 GLY A N 1
ATOM 726 C CA . GLY A 1 96 ? -5.562 2.17 1.534 1 98.38 96 GLY A CA 1
ATOM 727 C C . GLY A 1 96 ? -4.262 2.629 0.902 1 98.38 96 GLY A C 1
ATOM 728 O O . GLY A 1 96 ? -3.229 1.973 1.048 1 98.38 96 GLY A O 1
ATOM 729 N N . LEU A 1 97 ? -4.293 3.754 0.148 1 98.75 97 LEU A N 1
ATOM 730 C CA . LEU A 1 97 ? -3.088 4.273 -0.487 1 98.75 97 LEU A CA 1
ATOM 731 C C . LEU A 1 97 ? -2.602 5.535 0.221 1 98.75 97 LEU A C 1
ATOM 733 O O . LEU A 1 97 ? -3.355 6.164 0.966 1 98.75 97 LEU A O 1
ATOM 737 N N . VAL A 1 98 ? -1.327 5.832 0.084 1 98.81 98 VAL A N 1
ATOM 738 C CA . VAL A 1 98 ? -0.69 7.039 0.601 1 98.81 98 VAL A CA 1
ATOM 739 C C . VAL A 1 98 ? -0.429 8.016 -0.543 1 98.81 98 VAL A C 1
ATOM 741 O O . VAL A 1 98 ? 0.202 7.66 -1.541 1 98.81 98 VAL A O 1
ATOM 744 N N . TYR A 1 99 ? -0.853 9.211 -0.405 1 98.94 99 TYR A N 1
ATOM 745 C CA . TYR A 1 99 ? -0.656 10.258 -1.402 1 98.94 99 TYR A CA 1
ATOM 746 C C . TYR A 1 99 ? 0.376 11.273 -0.929 1 98.94 99 TYR A C 1
ATOM 748 O O . TYR A 1 99 ? 0.281 11.789 0.186 1 98.94 99 TYR A O 1
ATOM 756 N N . GLU A 1 100 ? 1.277 11.555 -1.795 1 98.81 100 GLU A N 1
ATOM 757 C CA . GLU A 1 100 ? 2.338 12.492 -1.444 1 98.81 100 GLU A CA 1
ATOM 758 C C . GLU A 1 100 ? 1.828 13.93 -1.457 1 98.81 100 GLU A C 1
ATOM 760 O O . GLU A 1 100 ? 1.312 14.406 -2.473 1 98.81 100 GLU A O 1
ATOM 765 N N . GLY A 1 101 ? 1.902 14.555 -0.361 1 98.81 101 GLY A N 1
ATOM 766 C CA . GLY A 1 101 ? 1.735 16 -0.294 1 98.81 101 GLY A CA 1
ATOM 767 C C . GLY A 1 101 ? 3.035 16.766 -0.472 1 98.81 101 GLY A C 1
ATOM 768 O O . GLY A 1 101 ? 3.592 16.797 -1.572 1 98.81 101 GLY A O 1
ATOM 769 N N . ARG A 1 102 ? 3.516 17.266 0.723 1 98.88 102 ARG A N 1
ATOM 770 C CA . ARG A 1 102 ? 4.789 17.969 0.672 1 98.88 102 ARG A CA 1
ATOM 771 C C . ARG A 1 102 ? 5.961 17 0.782 1 98.88 102 ARG A C 1
ATOM 773 O O . ARG A 1 102 ? 7.121 17.406 0.66 1 98.88 102 ARG A O 1
ATOM 780 N N . GLY A 1 103 ? 5.703 15.734 1.05 1 98.5 103 GLY A N 1
ATOM 781 C CA . GLY A 1 103 ? 6.707 14.688 1.028 1 98.5 103 GLY A CA 1
ATOM 782 C C . GLY A 1 103 ? 7.586 14.68 2.266 1 98.5 103 GLY A C 1
ATOM 783 O O . GLY A 1 103 ? 7.203 15.211 3.309 1 98.5 103 GLY A O 1
ATOM 784 N N . TRP A 1 104 ? 8.703 14.031 2.188 1 98.5 104 TRP A N 1
ATOM 785 C CA . TRP A 1 104 ? 9.578 13.773 3.326 1 98.5 104 TRP A CA 1
ATOM 786 C C . TRP A 1 104 ? 10.43 15 3.643 1 98.5 104 TRP A C 1
ATOM 788 O O . TRP A 1 104 ? 10.852 15.188 4.785 1 98.5 104 TRP A O 1
ATOM 798 N N . ASN A 1 105 ? 10.648 15.844 2.641 1 98.44 105 ASN A N 1
ATOM 799 C CA . ASN A 1 105 ? 11.773 16.766 2.766 1 98.44 105 ASN A CA 1
ATOM 800 C C . ASN A 1 105 ? 11.297 18.203 2.996 1 98.44 105 ASN A C 1
ATOM 802 O O . ASN A 1 105 ? 12.078 19.062 3.406 1 98.44 105 ASN A O 1
ATOM 806 N N . ILE A 1 106 ? 10.047 18.5 2.668 1 98.81 106 ILE A N 1
ATOM 807 C CA . ILE A 1 106 ? 9.531 19.859 2.75 1 98.81 106 ILE A CA 1
ATOM 808 C C . ILE A 1 106 ? 8.664 20.016 4 1 98.81 106 ILE A C 1
ATOM 810 O O . ILE A 1 106 ? 7.832 19.156 4.289 1 98.81 106 ILE A O 1
ATOM 814 N N . LYS A 1 107 ? 8.875 21.031 4.75 1 98.81 107 LYS A N 1
ATOM 815 C CA . LYS A 1 107 ? 8.117 21.344 5.961 1 98.81 107 LYS A CA 1
ATOM 816 C C . LYS A 1 107 ? 6.633 21.5 5.652 1 98.81 107 LYS A C 1
ATOM 818 O O . LYS A 1 107 ? 6.262 22.203 4.703 1 98.81 107 LYS A O 1
ATOM 823 N N . GLY A 1 108 ? 5.758 20.828 6.41 1 98.56 108 GLY A N 1
ATOM 824 C CA . GLY A 1 108 ? 4.32 20.984 6.27 1 98.56 108 GLY A CA 1
ATOM 825 C C . GLY A 1 108 ? 3.775 22.188 7.012 1 98.56 108 GLY A C 1
ATOM 826 O O . GLY A 1 108 ? 4.535 22.953 7.605 1 98.56 108 GLY A O 1
ATOM 827 N N . ALA A 1 109 ? 2.465 22.438 6.914 1 98.5 109 ALA A N 1
ATOM 828 C CA . ALA A 1 109 ? 1.682 23.406 7.664 1 98.5 109 ALA A CA 1
ATOM 829 C C . ALA A 1 109 ? 0.465 22.766 8.312 1 98.5 109 ALA A C 1
ATOM 831 O O . ALA A 1 109 ? -0.675 23.141 8.031 1 98.5 109 ALA A O 1
ATOM 832 N N . HIS A 1 110 ? 0.707 21.938 9.211 1 97.81 110 HIS A N 1
ATOM 833 C CA . HIS A 1 110 ? -0.341 21.047 9.695 1 97.81 110 HIS A CA 1
ATOM 834 C C . HIS A 1 110 ? -0.576 21.234 11.188 1 97.81 110 HIS A C 1
ATOM 836 O O . HIS A 1 110 ? -1.673 20.969 11.688 1 97.81 110 HIS A O 1
ATOM 842 N N . THR A 1 111 ? 0.401 21.609 11.898 1 97.31 111 THR A N 1
ATOM 843 C CA . THR A 1 111 ? 0.269 21.562 13.352 1 97.31 111 THR A CA 1
ATOM 844 C C . THR A 1 111 ? 0.909 22.781 14 1 97.31 111 THR A C 1
ATOM 846 O O . THR A 1 111 ? 1.398 22.703 15.133 1 97.31 111 THR A O 1
ATOM 849 N N . GLY A 1 112 ? 1.21 23.859 13.336 1 96.12 112 GLY A N 1
ATOM 850 C CA . GLY A 1 112 ? 1.701 25.109 13.883 1 96.12 112 GLY A CA 1
ATOM 851 C C . GLY A 1 112 ? 3.211 25.25 13.797 1 96.12 112 GLY A C 1
ATOM 852 O O . GLY A 1 112 ? 3.912 24.281 13.516 1 96.12 112 GLY A O 1
ATOM 853 N N . PRO A 1 113 ? 3.715 26.391 14.102 1 95.88 113 PRO A N 1
ATOM 854 C CA . PRO A 1 113 ? 5.113 26.734 13.836 1 95.88 113 PRO A CA 1
ATOM 855 C C . PRO A 1 113 ? 6.09 25.922 14.703 1 95.88 113 PRO A C 1
ATOM 857 O O . PRO A 1 113 ? 7.238 25.719 14.305 1 95.88 113 PRO A O 1
ATOM 860 N N . THR A 1 114 ? 5.629 25.562 15.852 1 97.44 114 THR A N 1
ATOM 861 C CA . THR A 1 114 ? 6.496 24.812 16.75 1 97.44 114 THR A CA 1
ATOM 862 C C . THR A 1 114 ? 6.691 23.375 16.25 1 97.44 114 THR A C 1
ATOM 864 O O . THR A 1 114 ? 7.801 22.844 16.297 1 97.44 114 THR A O 1
ATOM 867 N N . TRP A 1 115 ? 5.68 22.812 15.758 1 98.25 115 TRP A N 1
ATOM 868 C CA . TRP A 1 115 ? 5.691 21.375 15.469 1 98.25 115 TRP A CA 1
ATOM 869 C C . TRP A 1 115 ? 6.012 21.125 14.008 1 98.25 115 TRP A C 1
ATOM 871 O O . TRP A 1 115 ? 6.613 20.094 13.664 1 98.25 115 TRP A O 1
ATOM 881 N N . ASN A 1 116 ? 5.633 21.969 13.117 1 98.62 116 ASN A N 1
ATOM 882 C CA . ASN A 1 116 ? 5.801 21.781 11.68 1 98.62 116 ASN A CA 1
ATOM 883 C C . ASN A 1 116 ? 7.258 21.5 11.32 1 98.62 116 ASN A C 1
ATOM 885 O O . ASN A 1 116 ? 7.551 20.641 10.492 1 98.62 116 ASN A O 1
ATOM 889 N N . PRO A 1 117 ? 8.258 22.141 11.969 1 98.5 117 PRO A N 1
ATOM 890 C CA . PRO A 1 117 ? 9.648 21.953 11.562 1 98.5 117 PRO A CA 1
ATOM 891 C C . PRO A 1 117 ? 10.25 20.656 12.117 1 98.5 117 PRO A C 1
ATOM 893 O O . PRO A 1 117 ? 11.336 20.25 11.695 1 98.5 117 PRO A O 1
ATOM 896 N N . ILE A 1 118 ? 9.578 20 13.031 1 98.56 118 ILE A N 1
ATOM 897 C CA . ILE A 1 118 ? 10.234 18.875 13.703 1 98.56 118 ILE A CA 1
ATOM 898 C C . ILE A 1 118 ? 9.375 17.625 13.555 1 98.56 118 ILE A C 1
ATOM 900 O O . ILE A 1 118 ? 9.539 16.656 14.305 1 98.56 118 ILE A O 1
ATOM 904 N N . SER A 1 119 ? 8.344 17.656 12.641 1 98.81 119 SER A N 1
ATOM 905 C CA . SER A 1 119 ? 7.457 16.5 12.523 1 98.81 119 SER A CA 1
ATOM 906 C C . SER A 1 119 ? 7 16.312 11.086 1 98.81 119 SER A C 1
ATOM 908 O O . SER A 1 119 ? 7.016 17.25 10.289 1 98.81 119 SER A O 1
ATOM 910 N N . ILE A 1 120 ? 6.715 15.062 10.742 1 98.81 120 ILE A N 1
ATOM 911 C CA . ILE A 1 120 ? 5.977 14.719 9.531 1 98.81 120 ILE A CA 1
ATOM 912 C C . ILE A 1 120 ? 4.477 14.773 9.812 1 98.81 120 ILE A C 1
ATOM 914 O O . ILE A 1 120 ? 3.996 14.164 10.773 1 98.81 120 ILE A O 1
ATOM 918 N N . GLY A 1 121 ? 3.727 15.547 9.047 1 98.88 121 GLY A N 1
ATOM 919 C CA . GLY A 1 121 ? 2.275 15.609 9.148 1 98.88 121 GLY A CA 1
ATOM 920 C C . GLY A 1 121 ? 1.572 14.641 8.219 1 98.88 121 GLY A C 1
ATOM 921 O O . GLY A 1 121 ? 1.685 14.75 6.996 1 98.88 121 GLY A O 1
ATOM 922 N N . VAL A 1 122 ? 0.868 13.672 8.75 1 98.94 122 VAL A N 1
ATOM 923 C CA . VAL A 1 122 ? 0.076 12.703 7.996 1 98.94 122 VAL A CA 1
ATOM 924 C C . VAL A 1 122 ? -1.409 12.93 8.273 1 98.94 122 VAL A C 1
ATOM 926 O O . VAL A 1 122 ? -1.836 12.961 9.43 1 98.94 122 VAL A O 1
ATOM 929 N N . THR A 1 123 ? -2.201 13.102 7.242 1 98.94 123 THR A N 1
ATOM 930 C CA . THR A 1 123 ? -3.629 13.312 7.457 1 98.94 123 THR A CA 1
ATOM 931 C C . THR A 1 123 ? -4.441 12.18 6.824 1 98.94 123 THR A C 1
ATOM 933 O O . THR A 1 123 ? -4.113 11.711 5.734 1 98.94 123 THR A O 1
ATOM 936 N N . PHE A 1 124 ? -5.398 11.695 7.555 1 98.94 124 PHE A N 1
ATOM 937 C CA . PHE A 1 124 ? -6.402 10.797 6.988 1 98.94 124 PHE A CA 1
ATOM 938 C C . PHE A 1 124 ? -7.52 11.594 6.32 1 98.94 124 PHE A C 1
ATOM 940 O O . PHE A 1 124 ? -8.109 12.484 6.934 1 98.94 124 PHE A O 1
ATOM 947 N N . MET A 1 125 ? -7.781 11.328 5.098 1 98.88 125 MET A N 1
ATOM 948 C CA . MET A 1 125 ? -8.852 12.031 4.395 1 98.88 125 MET A CA 1
ATOM 949 C C . MET A 1 125 ? -10.219 11.5 4.816 1 98.88 125 MET A C 1
ATOM 951 O O . MET A 1 125 ? -10.555 10.344 4.543 1 98.88 125 MET A O 1
ATOM 955 N N . GLY A 1 126 ? -10.953 12.289 5.48 1 98.62 126 GLY A N 1
ATOM 956 C CA . GLY A 1 126 ? -12.25 11.93 6.027 1 98.62 126 GLY A CA 1
ATOM 957 C C . GLY A 1 126 ? -12.516 12.547 7.387 1 98.62 126 GLY A C 1
ATOM 958 O O . GLY A 1 126 ? -11.734 13.375 7.867 1 98.62 126 GLY A O 1
ATOM 959 N N . ASN A 1 127 ? -13.664 12.281 7.945 1 98.69 127 ASN A N 1
ATOM 960 C CA . ASN A 1 127 ? -14.062 12.664 9.297 1 98.69 127 ASN A CA 1
ATOM 961 C C . ASN A 1 127 ? -14.172 11.445 10.211 1 98.69 127 ASN A C 1
ATOM 963 O O . ASN A 1 127 ? -15.031 10.586 10.008 1 98.69 127 ASN A O 1
ATOM 967 N N . TYR A 1 128 ? -13.391 11.414 11.289 1 98.81 128 TYR A N 1
ATOM 968 C CA . TYR A 1 128 ? -13.297 10.195 12.094 1 98.81 128 TYR A CA 1
ATOM 969 C C . TYR A 1 128 ? -13.703 10.469 13.539 1 98.81 128 TYR A C 1
ATOM 971 O O . TYR A 1 128 ? -13.156 9.875 14.469 1 98.81 128 TYR A O 1
ATOM 979 N N . MET A 1 129 ? -14.578 11.414 13.672 1 98.62 129 MET A N 1
ATOM 980 C CA . MET A 1 129 ? -15.195 11.633 14.984 1 98.62 129 MET A CA 1
ATOM 981 C C . MET A 1 129 ? -16.016 10.414 15.406 1 98.62 129 MET A C 1
ATOM 983 O O . MET A 1 129 ? -15.914 9.969 16.547 1 98.62 129 MET A O 1
ATOM 987 N N . GLU A 1 130 ? -16.797 9.82 14.414 1 98 130 GLU A N 1
ATOM 988 C CA . GLU A 1 130 ? -17.781 8.797 14.789 1 98 130 GLU A CA 1
ATOM 989 C C . GLU A 1 130 ? -17.531 7.5 14.023 1 98 130 GLU A C 1
ATOM 991 O O . GLU A 1 130 ? -18.281 6.535 14.164 1 98 130 GLU A O 1
ATOM 996 N N . ARG A 1 131 ? -16.531 7.5 13.203 1 96.75 131 ARG A N 1
ATOM 997 C CA . ARG A 1 131 ? -16.234 6.293 12.438 1 96.75 131 ARG A CA 1
ATOM 998 C C . ARG A 1 131 ? -14.734 6.004 12.461 1 96.75 131 ARG A C 1
ATOM 1000 O O . ARG A 1 131 ? -13.914 6.926 12.547 1 96.75 131 ARG A O 1
ATOM 1007 N N . VAL A 1 132 ? -14.469 4.707 12.359 1 97.56 132 VAL A N 1
ATOM 1008 C CA . VAL A 1 132 ? -13.086 4.242 12.32 1 97.56 132 VAL A CA 1
ATOM 1009 C C . VAL A 1 132 ? -12.633 4.082 10.867 1 97.56 132 VAL A C 1
ATOM 1011 O O . VAL A 1 132 ? -13.406 3.633 10.016 1 97.56 132 VAL A O 1
ATOM 1014 N N . PRO A 1 133 ? -11.438 4.531 10.539 1 98.06 133 PRO A N 1
ATOM 1015 C CA . PRO A 1 133 ? -10.945 4.195 9.195 1 98.06 133 PRO A CA 1
ATOM 1016 C C . PRO A 1 133 ? -10.844 2.691 8.961 1 98.06 133 PRO A C 1
ATOM 1018 O O . PRO A 1 133 ? -10.625 1.928 9.906 1 98.06 133 PRO A O 1
ATOM 1021 N N . PRO A 1 134 ? -11.07 2.293 7.684 1 97.69 134 PRO A N 1
ATOM 1022 C CA . PRO A 1 134 ? -10.852 0.868 7.418 1 97.69 134 PRO A CA 1
ATOM 1023 C C . PRO A 1 134 ? -9.414 0.431 7.68 1 97.69 134 PRO A C 1
ATOM 1025 O O . PRO A 1 134 ? -8.492 1.252 7.617 1 97.69 134 PRO A O 1
ATOM 1028 N N . GLN A 1 135 ? -9.203 -0.852 7.945 1 96.62 135 GLN A N 1
ATOM 1029 C CA . GLN A 1 135 ? -7.906 -1.399 8.336 1 96.62 135 GLN A CA 1
ATOM 1030 C C . GLN A 1 135 ? -6.844 -1.106 7.277 1 96.62 135 GLN A C 1
ATOM 1032 O O . GLN A 1 135 ? -5.676 -0.899 7.602 1 96.62 135 GLN A O 1
ATOM 1037 N N . ARG A 1 136 ? -7.254 -1.139 6 1 97.31 136 ARG A N 1
ATOM 1038 C CA . ARG A 1 136 ? -6.301 -0.889 4.922 1 97.31 136 ARG A CA 1
ATOM 1039 C C . ARG A 1 136 ? -5.684 0.5 5.047 1 97.31 136 ARG A C 1
ATOM 1041 O O . ARG A 1 136 ? -4.523 0.705 4.684 1 97.31 136 ARG A O 1
ATOM 1048 N N . ALA A 1 137 ? -6.395 1.471 5.543 1 98.44 137 ALA A N 1
ATOM 1049 C CA . ALA A 1 137 ? -5.855 2.812 5.75 1 98.44 137 ALA A CA 1
ATOM 1050 C C . ALA A 1 137 ? -4.832 2.826 6.879 1 98.44 137 ALA A C 1
ATOM 1052 O O . ALA A 1 137 ? -3.818 3.523 6.801 1 98.44 137 ALA A O 1
ATOM 1053 N N . ILE A 1 138 ? -5.086 2.09 7.93 1 97.5 138 ILE A N 1
ATOM 1054 C CA . ILE A 1 138 ? -4.16 1.99 9.055 1 97.5 138 ILE A CA 1
ATOM 1055 C C . ILE A 1 138 ? -2.879 1.288 8.609 1 97.5 138 ILE A C 1
ATOM 1057 O O . ILE A 1 138 ? -1.776 1.708 8.969 1 97.5 138 ILE A O 1
ATOM 1061 N N . ARG A 1 139 ? -3.02 0.291 7.785 1 95.88 139 ARG A N 1
ATOM 1062 C CA . ARG A 1 139 ? -1.855 -0.408 7.246 1 95.88 139 ARG A CA 1
ATOM 1063 C C . ARG A 1 139 ? -1.024 0.513 6.359 1 95.88 139 ARG A C 1
ATOM 1065 O O . ARG A 1 139 ? 0.203 0.406 6.324 1 95.88 139 ARG A O 1
ATOM 1072 N N . ALA A 1 140 ? -1.735 1.373 5.605 1 97.69 140 ALA A N 1
ATOM 1073 C CA . ALA A 1 140 ? -1.034 2.359 4.789 1 97.69 140 ALA A CA 1
ATOM 1074 C C . ALA A 1 140 ? -0.151 3.258 5.648 1 97.69 140 ALA A C 1
ATOM 1076 O O . ALA A 1 140 ? 0.993 3.545 5.289 1 97.69 140 ALA A O 1
ATOM 1077 N N . LEU A 1 141 ? -0.683 3.66 6.781 1 98.06 141 LEU A N 1
ATOM 1078 C CA . LEU A 1 141 ? 0.102 4.461 7.715 1 98.06 141 LEU A CA 1
ATOM 1079 C C . LEU A 1 141 ? 1.318 3.686 8.211 1 98.06 141 LEU A C 1
ATOM 1081 O O . LEU A 1 141 ? 2.438 4.203 8.195 1 98.06 141 LEU A O 1
ATOM 1085 N N . GLN A 1 142 ? 1.092 2.498 8.609 1 95 142 GLN A N 1
ATOM 1086 C CA . GLN A 1 142 ? 2.178 1.681 9.141 1 95 142 GLN A CA 1
ATOM 1087 C C . GLN A 1 142 ? 3.281 1.492 8.102 1 95 142 GLN A C 1
ATOM 1089 O O . GLN A 1 142 ? 4.465 1.604 8.422 1 95 142 GLN A O 1
ATOM 1094 N N . ASN A 1 143 ? 2.869 1.192 6.898 1 95.56 143 ASN A N 1
ATOM 1095 C CA . ASN A 1 143 ? 3.834 1.032 5.816 1 95.56 143 ASN A CA 1
ATOM 1096 C C . ASN A 1 143 ? 4.637 2.309 5.586 1 95.56 143 ASN A C 1
ATOM 1098 O O . ASN A 1 143 ? 5.848 2.254 5.363 1 95.56 143 ASN A O 1
ATOM 1102 N N . LEU A 1 144 ? 3.98 3.416 5.629 1 96.94 144 LEU A N 1
ATOM 1103 C CA . LEU A 1 144 ? 4.621 4.715 5.457 1 96.94 144 LEU A CA 1
ATOM 1104 C C . LEU A 1 144 ? 5.672 4.949 6.539 1 96.94 144 LEU A C 1
ATOM 1106 O O . LEU A 1 144 ? 6.793 5.363 6.242 1 96.94 144 LEU A O 1
ATOM 1110 N N . LEU A 1 145 ? 5.332 4.66 7.742 1 96.69 145 LEU A N 1
ATOM 1111 C CA . LEU A 1 145 ? 6.223 4.918 8.867 1 96.69 145 LEU A CA 1
ATOM 1112 C C . LEU A 1 145 ? 7.418 3.977 8.844 1 96.69 145 LEU A C 1
ATOM 1114 O O . LEU A 1 145 ? 8.539 4.383 9.164 1 96.69 145 LEU A O 1
ATOM 1118 N N . GLU A 1 146 ? 7.191 2.766 8.492 1 93 146 GLU A N 1
ATOM 1119 C CA . GLU A 1 146 ? 8.297 1.823 8.328 1 93 146 GLU A CA 1
ATOM 1120 C C . GLU A 1 146 ? 9.273 2.297 7.262 1 93 146 GLU A C 1
ATOM 1122 O O . GLU A 1 146 ? 10.492 2.223 7.453 1 93 146 GLU A O 1
ATOM 1127 N N . CYS A 1 147 ? 8.734 2.736 6.188 1 94.06 147 CYS A N 1
ATOM 1128 C CA . CYS A 1 147 ? 9.578 3.281 5.125 1 94.06 147 CYS A CA 1
ATOM 1129 C C . CYS A 1 147 ? 10.383 4.477 5.625 1 94.06 147 CYS A C 1
ATOM 1131 O O . CYS A 1 147 ? 11.562 4.617 5.297 1 94.06 147 CYS A O 1
ATOM 1133 N N . GLY A 1 148 ? 9.711 5.328 6.391 1 96 148 GLY A N 1
ATOM 1134 C CA . GLY A 1 148 ? 10.375 6.488 6.957 1 96 148 GLY A CA 1
ATOM 1135 C C . GLY A 1 148 ? 11.586 6.129 7.805 1 96 148 GLY A C 1
ATOM 1136 O O . GLY A 1 148 ? 12.633 6.77 7.711 1 96 148 GLY A O 1
ATOM 1137 N N . VAL A 1 149 ? 11.453 5.117 8.586 1 95.19 149 VAL A N 1
ATOM 1138 C CA . VAL A 1 149 ? 12.539 4.695 9.461 1 95.19 149 VAL A CA 1
ATOM 1139 C C . VAL A 1 149 ? 13.648 4.051 8.633 1 95.19 149 VAL A C 1
ATOM 1141 O O . VAL A 1 149 ? 14.828 4.379 8.797 1 95.19 149 VAL A O 1
ATOM 1144 N N . THR A 1 150 ? 13.258 3.182 7.73 1 91.75 150 THR A N 1
ATOM 1145 C CA . THR A 1 150 ? 14.211 2.443 6.914 1 91.75 150 THR A CA 1
ATOM 1146 C C . THR A 1 150 ? 15.094 3.402 6.109 1 91.75 150 THR A C 1
ATOM 1148 O O . THR A 1 150 ? 16.281 3.15 5.922 1 91.75 150 THR A O 1
ATOM 1151 N N . ASN A 1 151 ? 14.523 4.527 5.719 1 93.94 151 ASN A N 1
ATOM 1152 C CA . ASN A 1 151 ? 15.25 5.461 4.867 1 93.94 151 ASN A CA 1
ATOM 1153 C C . ASN A 1 151 ? 15.789 6.645 5.664 1 93.94 151 ASN A C 1
ATOM 1155 O O . ASN A 1 151 ? 16.234 7.637 5.086 1 93.94 151 ASN A O 1
ATOM 1159 N N . ARG A 1 152 ? 15.641 6.625 6.996 1 96.38 152 ARG A N 1
ATOM 1160 C CA . ARG A 1 152 ? 16.234 7.562 7.945 1 96.38 152 ARG A CA 1
ATOM 1161 C C . ARG A 1 152 ? 15.578 8.938 7.836 1 96.38 152 ARG A C 1
ATOM 1163 O O . ARG A 1 152 ? 16.219 9.953 8.086 1 96.38 152 ARG A O 1
ATOM 1170 N N . PHE A 1 153 ? 14.375 8.961 7.32 1 98 153 PHE A N 1
ATOM 1171 C CA . PHE A 1 153 ? 13.57 10.18 7.426 1 98 153 PHE A CA 1
ATOM 1172 C C . PHE A 1 153 ? 13.055 10.367 8.852 1 98 153 PHE A C 1
ATOM 1174 O O . PHE A 1 153 ? 12.93 11.5 9.32 1 98 153 PHE A O 1
ATOM 1181 N N . LEU A 1 154 ? 12.828 9.211 9.453 1 98.12 154 LEU A N 1
ATOM 1182 C CA . LEU A 1 154 ? 12.391 9.172 10.844 1 98.12 154 LEU A CA 1
ATOM 1183 C C . LEU A 1 154 ? 13.406 8.438 11.719 1 98.12 154 LEU A C 1
ATOM 1185 O O . LEU A 1 154 ? 14.047 7.492 11.266 1 98.12 154 LEU A O 1
ATOM 1189 N N . ARG A 1 155 ? 13.477 8.859 12.922 1 98.31 155 ARG A N 1
ATOM 1190 C CA . ARG A 1 155 ? 14.242 8.102 13.898 1 98.31 155 ARG A CA 1
ATOM 1191 C C . ARG A 1 155 ? 13.578 6.766 14.211 1 98.31 155 ARG A C 1
ATOM 1193 O O . ARG A 1 155 ? 12.344 6.664 14.188 1 98.31 155 ARG A O 1
ATOM 1200 N N . PRO A 1 156 ? 14.414 5.773 14.547 1 96.62 156 PRO A N 1
ATOM 1201 C CA . PRO A 1 156 ? 13.812 4.492 14.922 1 96.62 156 PRO A CA 1
ATOM 1202 C C . PRO A 1 156 ? 12.906 4.602 16.141 1 96.62 156 PRO A C 1
ATOM 1204 O O . PRO A 1 156 ? 11.961 3.82 16.281 1 96.62 156 PRO A O 1
ATOM 1207 N N . ASP A 1 157 ? 13.203 5.598 17 1 97.44 157 ASP A N 1
ATOM 1208 C CA . ASP A 1 157 ? 12.406 5.777 18.203 1 97.44 157 ASP A CA 1
ATOM 1209 C C . ASP A 1 157 ? 11.445 6.961 18.062 1 97.44 157 ASP A C 1
ATOM 1211 O O . ASP A 1 157 ? 11.164 7.664 19.031 1 97.44 157 ASP A O 1
ATOM 1215 N N . TYR A 1 158 ? 11.031 7.219 16.844 1 98.38 158 TYR A N 1
ATOM 1216 C CA . TYR A 1 158 ? 10.094 8.312 16.609 1 98.38 158 TYR A CA 1
ATOM 1217 C C . TYR A 1 158 ? 8.859 8.18 17.5 1 98.38 158 TYR A C 1
ATOM 1219 O O . TYR A 1 158 ? 8.578 7.094 18.016 1 98.38 158 TYR A O 1
ATOM 1227 N N . GLU A 1 159 ? 8.102 9.297 17.641 1 98.62 159 GLU A N 1
ATOM 1228 C CA . GLU A 1 159 ? 6.871 9.336 18.406 1 98.62 159 GLU A CA 1
ATOM 1229 C C . GLU A 1 159 ? 5.688 9.766 17.547 1 98.62 159 GLU A C 1
ATOM 1231 O O . GLU A 1 159 ? 5.801 10.695 16.75 1 98.62 159 GLU A O 1
ATOM 1236 N N . ILE A 1 160 ? 4.602 9.078 17.703 1 98.69 160 ILE A N 1
ATOM 1237 C CA . ILE A 1 160 ? 3.344 9.438 17.047 1 98.69 160 ILE A CA 1
ATOM 1238 C C . ILE A 1 160 ? 2.504 10.297 18 1 98.69 160 ILE A C 1
ATOM 1240 O O . ILE A 1 160 ? 2.355 9.969 19.172 1 98.69 160 ILE A O 1
ATOM 1244 N N . LYS A 1 161 ? 2.055 11.406 17.469 1 98.62 161 LYS A N 1
ATOM 1245 C CA . LYS A 1 161 ? 1.118 12.289 18.156 1 98.62 161 LYS A CA 1
ATOM 1246 C C . LYS A 1 161 ? -0.162 12.469 17.344 1 98.62 161 LYS A C 1
ATOM 1248 O O . LYS A 1 161 ? -0.12 12.547 16.125 1 98.62 161 LYS A O 1
ATOM 1253 N N . GLY A 1 162 ? -1.298 12.461 18.094 1 98.69 162 GLY A N 1
ATOM 1254 C CA . GLY A 1 162 ? -2.479 13.023 17.469 1 98.69 162 GLY A CA 1
ATOM 1255 C C . GLY A 1 162 ? -2.447 14.539 17.375 1 98.69 162 GLY A C 1
ATOM 1256 O O . GLY A 1 162 ? -1.891 15.203 18.25 1 98.69 162 GLY A O 1
ATOM 1257 N N . HIS A 1 163 ? -3.109 14.984 16.406 1 98.75 163 HIS A N 1
ATOM 1258 C CA . HIS A 1 163 ? -3.18 16.438 16.25 1 98.75 163 HIS A CA 1
ATOM 1259 C C . HIS A 1 163 ? -3.611 17.109 17.547 1 98.75 163 HIS A C 1
ATOM 1261 O O . HIS A 1 163 ? -3.031 18.109 17.953 1 98.75 163 HIS A O 1
ATOM 1267 N N . ARG A 1 164 ? -4.488 16.594 18.281 1 98.31 164 ARG A N 1
ATOM 1268 C CA . ARG A 1 164 ? -5.047 17.188 19.5 1 98.31 164 ARG A CA 1
ATOM 1269 C C . ARG A 1 164 ? -4.078 17.047 20.656 1 98.31 164 ARG A C 1
ATOM 1271 O O . ARG A 1 164 ? -4.266 17.672 21.703 1 98.31 164 ARG A O 1
ATOM 1278 N N . ASP A 1 165 ? -3.053 16.188 20.547 1 98.25 165 ASP A N 1
ATOM 1279 C CA . ASP A 1 165 ? -2.027 16.078 21.594 1 98.25 165 ASP A CA 1
ATOM 1280 C C . ASP A 1 165 ? -1.138 17.328 21.609 1 98.25 165 ASP A C 1
ATOM 1282 O O . ASP A 1 165 ? -0.482 17.609 22.609 1 98.25 165 ASP A O 1
ATOM 1286 N N . VAL A 1 166 ? -1.09 18.109 20.516 1 97.12 166 VAL A N 1
ATOM 1287 C CA . VAL A 1 166 ? -0.081 19.156 20.422 1 97.12 166 VAL A CA 1
ATOM 1288 C C . VAL A 1 166 ? -0.744 20.484 20.047 1 97.12 166 VAL A C 1
ATOM 1290 O O . VAL A 1 166 ? -0.104 21.531 20.062 1 97.12 166 VAL A O 1
ATOM 1293 N N . GLN A 1 167 ? -2.006 20.469 19.688 1 96.44 167 GLN A N 1
ATOM 1294 C CA . GLN A 1 167 ? -2.809 21.656 19.391 1 96.44 167 GLN A CA 1
ATOM 1295 C C . GLN A 1 167 ? -4.227 21.5 19.938 1 96.44 167 GLN A C 1
ATOM 1297 O O . GLN A 1 167 ? -4.734 20.391 20.062 1 96.44 167 GLN A O 1
ATOM 1302 N N . GLN A 1 168 ? -4.809 22.656 20.203 1 96.62 168 GLN A N 1
ATOM 1303 C CA . GLN A 1 168 ? -6.203 22.625 20.641 1 96.62 168 GLN A CA 1
ATOM 1304 C C . GLN A 1 168 ? -7.137 22.375 19.453 1 96.62 168 GLN A C 1
ATOM 1306 O O . GLN A 1 168 ? -7.484 23.312 18.719 1 96.62 168 GLN A O 1
ATOM 1311 N N . THR A 1 169 ? -7.555 21.156 19.266 1 98.06 169 THR A N 1
ATOM 1312 C CA . THR A 1 169 ? -8.438 20.734 18.188 1 98.06 169 THR A CA 1
ATOM 1313 C C . THR A 1 169 ? -9.039 19.359 18.484 1 98.06 169 THR A C 1
ATOM 1315 O O . THR A 1 169 ? -8.641 18.703 19.453 1 98.06 169 THR A O 1
ATOM 1318 N N . LEU A 1 170 ? -10.062 19.016 17.734 1 98.31 170 LEU A N 1
ATOM 1319 C CA . LEU A 1 170 ? -10.648 17.688 17.844 1 98.31 170 LEU A CA 1
ATOM 1320 C C . LEU A 1 170 ? -9.914 16.688 16.953 1 98.31 170 LEU A C 1
ATOM 1322 O O . LEU A 1 170 ? -10.125 15.477 17.078 1 98.31 170 LEU A O 1
ATOM 1326 N N . SER A 1 171 ? -9.07 17.109 16.172 1 98.56 171 SER A N 1
ATOM 1327 C CA . SER A 1 171 ? -8.328 16.266 15.242 1 98.56 171 SER A CA 1
ATOM 1328 C C . SER A 1 171 ? -7.324 15.375 15.977 1 98.56 171 SER A C 1
ATOM 1330 O O . SER A 1 171 ? -6.648 15.828 16.906 1 98.56 171 SER A O 1
ATOM 1332 N N . PRO A 1 172 ? -7.379 14.117 15.508 1 98.69 172 PRO A N 1
ATOM 1333 C CA . PRO A 1 172 ? -7.77 13.492 14.25 1 98.69 172 PRO A CA 1
ATOM 1334 C C . PRO A 1 172 ? -9.172 12.898 14.297 1 98.69 172 PRO A C 1
ATOM 1336 O O . PRO A 1 172 ? -9.516 12.047 13.469 1 98.69 172 PRO A O 1
ATOM 1339 N N . GLY A 1 173 ? -10.031 13.352 15.242 1 98.88 173 GLY A N 1
ATOM 1340 C CA . GLY A 1 173 ? -11.328 12.742 15.508 1 98.88 173 GLY A CA 1
ATOM 1341 C C . GLY A 1 173 ? -11.273 11.672 16.578 1 98.88 173 GLY A C 1
ATOM 1342 O O . GLY A 1 173 ? -10.242 11.016 16.75 1 98.88 173 GLY A O 1
ATOM 1343 N N . ASP A 1 174 ? -12.32 11.398 17.234 1 98.75 174 ASP A N 1
ATOM 1344 C CA . ASP A 1 174 ? -12.344 10.547 18.422 1 98.75 174 ASP A CA 1
ATOM 1345 C C . ASP A 1 174 ? -11.953 9.109 18.078 1 98.75 174 ASP A C 1
ATOM 1347 O O . ASP A 1 174 ? -11.148 8.492 18.781 1 98.75 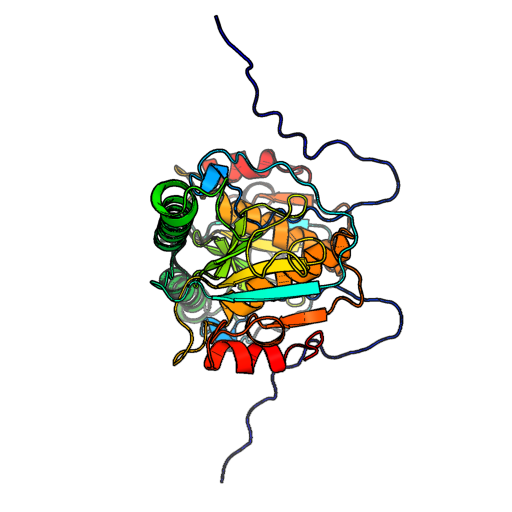174 ASP A O 1
ATOM 1351 N N . GLN A 1 175 ? -12.523 8.633 17.047 1 98.69 175 GLN A N 1
ATOM 1352 C CA . GLN A 1 175 ? -12.336 7.219 16.734 1 98.69 175 GLN A CA 1
ATOM 1353 C C . GLN A 1 175 ? -10.93 6.953 16.219 1 98.69 175 GLN A C 1
ATOM 1355 O O . GLN A 1 175 ? -10.305 5.957 16.578 1 98.69 175 GLN A O 1
ATOM 1360 N N . LEU A 1 176 ? -10.43 7.836 15.312 1 98.69 176 LEU A N 1
ATOM 1361 C CA . LEU A 1 176 ? -9.055 7.684 14.852 1 98.69 176 LEU A CA 1
ATOM 1362 C C . LEU A 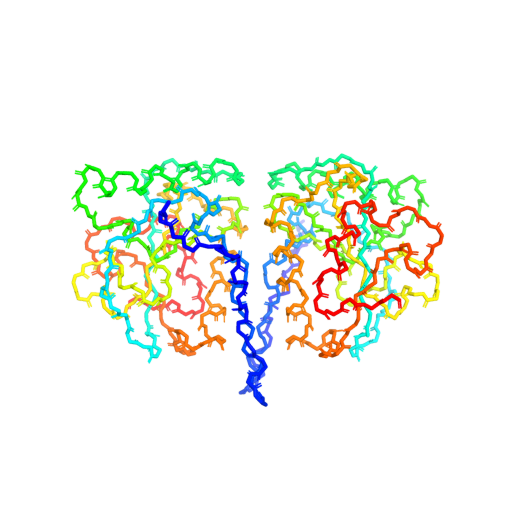1 176 ? -8.07 7.914 15.992 1 98.69 176 LEU A C 1
ATOM 1364 O O . LEU A 1 176 ? -7.062 7.215 16.094 1 98.69 176 LEU A O 1
ATOM 1368 N N . TYR A 1 177 ? -8.383 8.836 16.828 1 98.69 177 TYR A N 1
ATOM 1369 C CA . TYR A 1 177 ? -7.527 9.125 17.984 1 98.69 177 TYR A CA 1
ATOM 1370 C C . TYR A 1 177 ? -7.379 7.898 18.859 1 98.69 177 TYR A C 1
ATOM 1372 O O . TYR A 1 177 ? -6.273 7.57 19.297 1 98.69 177 TYR A O 1
ATOM 1380 N N . ARG A 1 178 ? -8.438 7.195 19.141 1 98.12 178 ARG A N 1
ATOM 1381 C CA . ARG A 1 178 ? -8.398 5.977 19.938 1 98.12 178 ARG A CA 1
ATOM 1382 C C . ARG A 1 178 ? -7.516 4.922 19.281 1 98.12 178 ARG A C 1
ATOM 1384 O O . ARG A 1 178 ? -6.75 4.238 19.969 1 98.12 178 ARG A O 1
ATOM 1391 N N . LEU A 1 179 ? -7.617 4.793 18.016 1 97.69 179 LEU A N 1
ATOM 1392 C CA . LEU A 1 179 ? -6.828 3.807 17.281 1 97.69 179 LEU A CA 1
ATOM 1393 C C . LEU A 1 179 ? -5.34 4.133 17.359 1 97.69 179 LEU A C 1
ATOM 1395 O O . LEU A 1 179 ? -4.516 3.238 17.547 1 97.69 179 LEU A O 1
ATOM 1399 N N . ILE A 1 180 ? -4.969 5.395 17.172 1 96.38 180 ILE A N 1
ATOM 1400 C CA . ILE A 1 180 ? -3.561 5.777 17.141 1 96.38 180 ILE A CA 1
ATOM 1401 C C . ILE A 1 180 ? -2.934 5.562 18.516 1 96.38 180 ILE A C 1
ATOM 1403 O O . ILE A 1 180 ? -1.734 5.297 18.625 1 96.38 180 ILE A O 1
ATOM 1407 N N . GLN A 1 181 ? -3.75 5.691 19.562 1 97.38 181 GLN A N 1
ATOM 1408 C CA . GLN A 1 181 ? -3.262 5.484 20.922 1 97.38 181 GLN A CA 1
ATOM 1409 C C . GLN A 1 181 ? -2.826 4.035 21.141 1 97.38 181 GLN A C 1
ATOM 1411 O O . GLN A 1 181 ? -2.064 3.742 22.062 1 97.38 181 GLN A O 1
ATOM 1416 N N . LEU A 1 182 ? -3.289 3.15 20.297 1 95.62 182 LEU A N 1
ATOM 1417 C CA . LEU A 1 182 ? -2.959 1.734 20.406 1 95.62 182 LEU A CA 1
ATOM 1418 C C . LEU A 1 182 ? -1.685 1.407 19.641 1 95.62 182 LEU A C 1
ATOM 1420 O O . LEU A 1 182 ? -1.15 0.302 19.75 1 95.62 182 LEU A O 1
ATOM 1424 N N . LEU A 1 183 ? -1.188 2.303 18.859 1 94.38 183 LEU A N 1
ATOM 1425 C CA . LEU A 1 183 ? 0.009 2.066 18.062 1 94.38 183 LEU A CA 1
ATOM 1426 C C . LEU A 1 183 ? 1.262 2.125 18.938 1 94.38 183 LEU A C 1
ATOM 1428 O O . LEU A 1 183 ? 1.334 2.918 19.875 1 94.38 183 LEU A O 1
ATOM 1432 N N . PRO A 1 184 ? 2.264 1.309 18.734 1 91.75 184 PRO A N 1
ATOM 1433 C CA . PRO A 1 184 ? 3.434 1.186 19.609 1 91.75 184 PRO A CA 1
ATOM 1434 C C . PRO A 1 184 ? 4.203 2.498 19.75 1 91.75 184 PRO A C 1
ATOM 1436 O O . PRO A 1 184 ? 4.805 2.752 20.797 1 91.75 184 PRO A O 1
ATOM 1439 N N . HIS A 1 185 ? 4.277 3.346 18.859 1 95.31 185 HIS A N 1
ATOM 1440 C CA . HIS A 1 185 ? 5.086 4.559 18.906 1 95.31 185 HIS A CA 1
ATOM 1441 C C . HIS A 1 185 ? 4.27 5.754 19.375 1 95.31 185 HIS A C 1
ATOM 1443 O O . HIS A 1 185 ? 4.766 6.883 19.406 1 95.31 185 HIS A O 1
ATOM 1449 N N . TYR A 1 186 ? 3.074 5.5 19.812 1 97.62 186 TYR A N 1
ATOM 1450 C CA . TYR A 1 186 ? 2.275 6.609 20.312 1 97.62 186 TYR A CA 1
ATOM 1451 C C . TYR A 1 186 ? 2.789 7.086 21.672 1 97.62 186 TYR A C 1
ATOM 1453 O O . TYR A 1 186 ? 3.139 6.27 22.531 1 97.62 186 TYR A O 1
ATOM 1461 N N . ARG A 1 187 ? 2.887 8.336 21.812 1 94.06 187 ARG A N 1
ATOM 1462 C CA . ARG A 1 187 ? 3.172 9.008 23.062 1 94.06 187 ARG A CA 1
ATOM 1463 C C . ARG A 1 187 ? 2.344 10.281 23.219 1 94.06 187 ARG A C 1
ATOM 1465 O O . ARG A 1 187 ? 2.342 11.125 22.312 1 94.06 187 ARG A O 1
ATOM 1472 N N . ALA A 1 188 ? 1.646 10.461 24.297 1 87.38 188 ALA A N 1
ATOM 1473 C CA . ALA A 1 188 ? 0.829 11.648 24.531 1 87.38 188 ALA A CA 1
ATOM 1474 C C . ALA A 1 188 ? 1.701 12.867 24.781 1 87.38 188 ALA A C 1
ATOM 1476 O O . ALA A 1 188 ? 2.809 12.75 25.312 1 87.38 188 ALA A O 1
ATOM 1477 N N . MET B 1 1 ? -21.656 -22.219 25.234 1 25.86 1 MET B N 1
ATOM 1478 C CA . MET B 1 1 ? -20.859 -21.266 25.984 1 25.86 1 MET B CA 1
ATOM 1479 C C . MET B 1 1 ? -19.484 -21.094 25.344 1 25.86 1 MET B C 1
ATOM 1481 O O . MET B 1 1 ? -18.578 -21.891 25.625 1 25.86 1 MET B O 1
ATOM 1485 N N . THR B 1 2 ? -19.453 -20.984 24.016 1 25.22 2 THR B N 1
ATOM 1486 C CA . THR B 1 2 ? -18.531 -21.359 22.953 1 25.22 2 THR B CA 1
ATOM 1487 C C . THR B 1 2 ? -17.219 -20.578 23.094 1 25.22 2 THR B C 1
ATOM 1489 O O . THR B 1 2 ? -17.156 -19.578 23.797 1 25.22 2 THR B O 1
ATOM 1492 N N . GLY B 1 3 ? -16.297 -21.031 22.312 1 25.7 3 GLY B N 1
ATOM 1493 C CA . GLY B 1 3 ? -14.875 -21.156 22.078 1 25.7 3 GLY B CA 1
ATOM 1494 C C . GLY B 1 3 ? -14.227 -19.875 21.609 1 25.7 3 GLY B C 1
ATOM 1495 O O . GLY B 1 3 ? -14.719 -19.234 20.672 1 25.7 3 GLY B O 1
ATOM 1496 N N . PRO B 1 4 ? -13.578 -19.094 22.547 1 29 4 PRO B N 1
ATOM 1497 C CA . PRO B 1 4 ? -12.93 -17.828 22.203 1 29 4 PRO B CA 1
ATOM 1498 C C . PRO B 1 4 ? -12.031 -17.938 20.969 1 29 4 PRO B C 1
ATOM 1500 O O . PRO B 1 4 ? -11.219 -18.859 20.875 1 29 4 PRO B O 1
ATOM 1503 N N . ARG B 1 5 ? -12.57 -17.656 19.703 1 25.72 5 ARG B N 1
ATOM 1504 C CA . ARG B 1 5 ? -11.805 -17.672 18.469 1 25.72 5 ARG B CA 1
ATOM 1505 C C . ARG B 1 5 ? -10.422 -17.047 18.672 1 25.72 5 ARG B C 1
ATOM 1507 O O . ARG B 1 5 ? -10.227 -16.266 19.594 1 25.72 5 ARG B O 1
ATOM 1514 N N . ALA B 1 6 ? -9.477 -17.297 17.672 1 25.67 6 ALA B N 1
ATOM 1515 C CA . ALA B 1 6 ? -8.047 -17.25 17.375 1 25.67 6 ALA B CA 1
ATOM 1516 C C . ALA B 1 6 ? -7.531 -15.812 17.391 1 25.67 6 ALA B C 1
ATOM 1518 O O . ALA B 1 6 ? -8.055 -14.945 16.672 1 25.67 6 ALA B O 1
ATOM 1519 N N . ALA B 1 7 ? -6.91 -15.398 18.422 1 26.66 7 ALA B N 1
ATOM 1520 C CA . ALA B 1 7 ? -5.984 -14.273 18.547 1 26.66 7 ALA B CA 1
ATOM 1521 C C . ALA B 1 7 ? -5.066 -14.172 17.344 1 26.66 7 ALA B C 1
ATOM 1523 O O . ALA B 1 7 ? -4.398 -15.141 16.969 1 26.66 7 ALA B O 1
ATOM 1524 N N . LEU B 1 8 ? -5.414 -13.352 16.359 1 28.64 8 LEU B N 1
ATOM 1525 C CA . LEU B 1 8 ? -4.633 -12.93 15.195 1 28.64 8 LEU B CA 1
ATOM 1526 C C . LEU B 1 8 ? -3.162 -12.766 15.562 1 28.64 8 LEU B C 1
ATOM 1528 O O . LEU B 1 8 ? -2.834 -12.133 16.562 1 28.64 8 LEU B O 1
ATOM 1532 N N . ILE B 1 9 ? -2.393 -13.664 15.125 1 28.72 9 ILE B N 1
ATOM 1533 C CA . ILE B 1 9 ? -0.96 -13.805 15.359 1 28.72 9 ILE B CA 1
ATOM 1534 C C . ILE B 1 9 ? -0.257 -12.484 15.062 1 28.72 9 ILE B C 1
ATOM 1536 O O . ILE B 1 9 ? -0.224 -12.039 13.914 1 28.72 9 ILE B O 1
ATOM 1540 N N . ALA B 1 10 ? -0.258 -11.602 15.938 1 30.45 10 ALA B N 1
ATOM 1541 C CA . ALA B 1 10 ? 0.548 -10.398 16.094 1 30.45 10 ALA B CA 1
ATOM 1542 C C . ALA B 1 10 ? 1.963 -10.602 15.57 1 30.45 10 ALA B C 1
ATOM 1544 O O . ALA B 1 10 ? 2.49 -11.719 15.602 1 30.45 10 ALA B O 1
ATOM 1545 N N . CYS B 1 11 ? 2.338 -9.633 14.617 1 34.41 11 CYS B N 1
ATOM 1546 C CA . CYS B 1 11 ? 3.744 -9.391 14.312 1 34.41 11 CYS B CA 1
ATOM 1547 C C . CYS B 1 11 ? 4.617 -9.633 15.539 1 34.41 11 CYS B C 1
ATOM 1549 O O . CYS B 1 11 ? 4.75 -8.75 16.391 1 34.41 11 CYS B O 1
ATOM 1551 N N . THR B 1 12 ? 4.348 -10.773 16.266 1 30.56 12 THR B N 1
ATOM 1552 C CA . THR B 1 12 ? 4.859 -10.836 17.641 1 30.56 12 THR B CA 1
ATOM 1553 C C . THR B 1 12 ? 6.285 -10.305 17.703 1 30.56 12 THR B C 1
ATOM 1555 O O . THR B 1 12 ? 6.605 -9.477 18.562 1 30.56 12 THR B O 1
ATOM 1558 N N . LEU B 1 13 ? 7.445 -11.227 17.531 1 31.27 13 LEU B N 1
ATOM 1559 C CA . LEU B 1 13 ? 8.531 -11.281 18.5 1 31.27 13 LEU B CA 1
ATOM 1560 C C . LEU B 1 13 ? 9.406 -10.039 18.406 1 31.27 13 LEU B C 1
ATOM 1562 O O . LEU B 1 13 ? 9.812 -9.641 17.312 1 31.27 13 LEU B O 1
ATOM 1566 N N . LEU B 1 14 ? 9.633 -9.281 19.469 1 31.31 14 LEU B N 1
ATOM 1567 C CA . LEU B 1 14 ? 10.672 -8.453 20.078 1 31.31 14 LEU B CA 1
ATOM 1568 C C . LEU B 1 14 ? 12.031 -9.133 19.984 1 31.31 14 LEU B C 1
ATOM 1570 O O . LEU B 1 14 ? 12.57 -9.578 21.016 1 31.31 14 LEU B O 1
ATOM 1574 N N . ALA B 1 15 ? 12.531 -10.016 19.125 1 33.66 15 ALA B N 1
ATOM 1575 C CA . ALA B 1 15 ? 13.922 -10.445 19.203 1 33.66 15 ALA B CA 1
ATOM 1576 C C . ALA B 1 15 ? 14.867 -9.25 19.312 1 33.66 15 ALA B C 1
ATOM 1578 O O . ALA B 1 15 ? 14.547 -8.148 18.844 1 33.66 15 ALA B O 1
ATOM 1579 N N . LEU B 1 16 ? 16.156 -9.25 19.781 1 34.69 16 LEU B N 1
ATOM 1580 C CA . LEU B 1 16 ? 16.969 -8.102 20.156 1 34.69 16 LEU B CA 1
ATOM 1581 C C . LEU B 1 16 ? 16.953 -7.043 19.062 1 34.69 16 LEU B C 1
ATOM 1583 O O . LEU B 1 16 ? 16.359 -7.254 18 1 34.69 16 LEU B O 1
ATOM 1587 N N . LEU B 1 17 ? 18.094 -6.324 18.469 1 34.78 17 LEU B N 1
ATOM 1588 C CA . LEU B 1 17 ? 18.594 -5.238 17.625 1 34.78 17 LEU B CA 1
ATOM 1589 C C . LEU B 1 17 ? 18.5 -5.605 16.141 1 34.78 17 LEU B C 1
ATOM 1591 O O . LEU B 1 17 ? 19.281 -5.117 15.328 1 34.78 17 LEU B O 1
ATOM 1595 N N . GLY B 1 18 ? 17.328 -6.473 15.68 1 37.25 18 GLY B N 1
ATOM 1596 C CA . GLY B 1 18 ? 17.031 -6.898 14.32 1 37.25 18 GLY B CA 1
ATOM 1597 C C . GLY B 1 18 ? 15.648 -6.512 13.852 1 37.25 18 GLY B C 1
ATOM 1598 O O . GLY B 1 18 ? 14.703 -7.293 13.984 1 37.25 18 GLY B O 1
ATOM 1599 N N . LEU B 1 19 ? 14.945 -5.375 13.695 1 40.09 19 LEU B N 1
ATOM 1600 C CA . LEU B 1 19 ? 13.742 -4.688 13.242 1 40.09 19 LEU B CA 1
ATOM 1601 C C . LEU B 1 19 ? 13.273 -5.234 11.898 1 40.09 19 LEU B C 1
ATOM 1603 O O . LEU B 1 19 ? 13.672 -4.738 10.844 1 40.09 19 LEU B O 1
ATOM 1607 N N . GLY B 1 20 ? 13.094 -6.547 11.641 1 42.25 20 GLY B N 1
ATOM 1608 C CA . GLY B 1 20 ? 12.547 -6.93 10.352 1 42.25 20 GLY B CA 1
ATOM 1609 C C . GLY B 1 20 ? 11.234 -6.238 10.039 1 42.25 20 GLY B C 1
ATOM 1610 O O . GLY B 1 20 ? 10.352 -6.148 10.891 1 42.25 20 GLY B O 1
ATOM 1611 N N . ALA B 1 21 ? 11.094 -5.211 9.234 1 53.53 21 ALA B N 1
ATOM 1612 C CA . ALA B 1 21 ? 9.914 -4.531 8.695 1 53.53 21 ALA B CA 1
ATOM 1613 C C . ALA B 1 21 ? 8.891 -5.539 8.18 1 53.53 21 ALA B C 1
ATOM 1615 O O . ALA B 1 21 ? 9.211 -6.402 7.363 1 53.53 21 ALA B O 1
ATOM 1616 N N . CYS B 1 22 ? 7.719 -6.035 8.984 1 70.62 22 CYS B N 1
ATOM 1617 C CA . CYS B 1 22 ? 6.645 -6.926 8.555 1 70.62 22 CYS B CA 1
ATOM 1618 C C . CYS B 1 22 ? 5.93 -6.375 7.332 1 70.62 22 CYS B C 1
ATOM 1620 O O . CYS B 1 22 ? 6 -5.176 7.051 1 70.62 22 CYS B O 1
ATOM 1622 N N . CYS B 1 23 ? 5.703 -7.188 6.207 1 89.44 23 CYS B N 1
ATOM 1623 C CA . CYS B 1 23 ? 4.906 -6.859 5.031 1 89.44 23 CYS B CA 1
ATOM 1624 C C . CYS B 1 23 ? 3.457 -6.586 5.414 1 89.44 23 CYS B C 1
ATOM 1626 O O . CYS B 1 23 ? 2.539 -7.195 4.863 1 89.44 23 CYS B O 1
ATOM 1628 N N . SER B 1 24 ? 3.348 -5.59 6.363 1 88.81 24 SER B N 1
ATOM 1629 C CA . SER B 1 24 ? 2.051 -5.371 6.996 1 88.81 24 SER B CA 1
ATOM 1630 C C . SER B 1 24 ? 1.054 -4.754 6.02 1 88.81 24 SER B C 1
ATOM 1632 O O . SER B 1 24 ? -0.151 -4.746 6.277 1 88.81 24 SER B O 1
ATOM 1634 N N . PHE B 1 25 ? 1.518 -4.32 4.855 1 94.31 25 PHE B N 1
ATOM 1635 C CA . PHE B 1 25 ? 0.652 -3.637 3.9 1 94.31 25 PHE B CA 1
ATOM 1636 C C . PHE B 1 25 ? -0.196 -4.637 3.127 1 94.31 25 PHE B C 1
ATOM 1638 O O . PHE B 1 25 ? -1.161 -4.258 2.459 1 94.31 25 PHE B O 1
ATOM 1645 N N . ILE B 1 26 ? 0.148 -5.902 3.199 1 97.88 26 ILE B N 1
ATOM 1646 C CA . ILE B 1 26 ? -0.563 -6.949 2.473 1 97.88 26 ILE B CA 1
ATOM 1647 C C . ILE B 1 26 ? -1.942 -7.16 3.094 1 97.88 26 ILE B C 1
ATOM 1649 O O . ILE B 1 26 ? -2.066 -7.293 4.312 1 97.88 26 ILE B O 1
ATOM 1653 N N . VAL B 1 27 ? -2.982 -7.133 2.281 1 98.69 27 VAL B N 1
ATOM 1654 C CA . VAL B 1 27 ? -4.332 -7.41 2.76 1 98.69 27 VAL B CA 1
ATOM 1655 C C . VAL B 1 27 ? -4.441 -8.875 3.186 1 98.69 27 VAL B C 1
ATOM 1657 O O . VAL B 1 27 ? -4.34 -9.773 2.354 1 98.69 27 VAL B O 1
ATOM 1660 N N . PRO B 1 28 ? -4.684 -9.102 4.422 1 98 28 PRO B N 1
ATOM 1661 C CA . PRO B 1 28 ? -4.711 -10.484 4.887 1 98 28 PRO B CA 1
ATOM 1662 C C . PRO B 1 28 ? -5.953 -11.242 4.422 1 98 28 PRO B C 1
ATOM 1664 O O . PRO B 1 28 ? -6.961 -10.625 4.078 1 98 28 PRO B O 1
ATOM 1667 N N . ARG B 1 29 ? -5.887 -12.5 4.457 1 98.56 29 ARG B N 1
ATOM 1668 C CA . ARG B 1 29 ? -6.91 -13.406 3.945 1 98.56 29 ARG B CA 1
ATOM 1669 C C . ARG B 1 29 ? -8.25 -13.172 4.641 1 98.56 29 ARG B C 1
ATOM 1671 O O . ARG B 1 29 ? -9.297 -13.195 3.996 1 98.56 29 ARG B O 1
ATOM 1678 N N . ASN B 1 30 ? -8.211 -12.961 5.961 1 97.62 30 ASN B N 1
ATOM 1679 C CA . ASN B 1 30 ? -9.445 -12.766 6.703 1 97.62 30 ASN B CA 1
ATOM 1680 C C . ASN B 1 30 ? -10.156 -11.477 6.285 1 97.62 30 ASN B C 1
ATOM 1682 O O . ASN B 1 30 ? -11.383 -11.398 6.316 1 97.62 30 ASN B O 1
ATOM 1686 N N . GLU B 1 31 ? -9.422 -10.516 5.859 1 97.38 31 GLU B N 1
ATOM 1687 C CA . GLU B 1 31 ? -10 -9.219 5.508 1 97.38 31 GLU B CA 1
ATOM 1688 C C . GLU B 1 31 ? -10.734 -9.289 4.172 1 97.38 31 GLU B C 1
ATOM 1690 O O . GLU B 1 31 ? -11.719 -8.578 3.959 1 97.38 31 GLU B O 1
ATOM 1695 N N . TRP B 1 32 ? -10.242 -10.094 3.258 1 98.38 32 TRP B N 1
ATOM 1696 C CA . TRP B 1 32 ? -10.938 -10.133 1.976 1 98.38 32 TRP B CA 1
ATOM 1697 C C . TRP B 1 32 ? -11.898 -11.32 1.914 1 98.38 32 TRP B C 1
ATOM 1699 O O . TRP B 1 32 ? -12.508 -11.578 0.874 1 98.38 32 TRP B O 1
ATOM 1709 N N . GLY B 1 33 ? -12.016 -12.016 3.045 1 98.31 33 GLY B N 1
ATOM 1710 C CA . GLY B 1 33 ? -13.031 -13.047 3.15 1 98.31 33 GLY B CA 1
ATOM 1711 C C . GLY B 1 33 ? -12.625 -14.352 2.49 1 98.31 33 GLY B C 1
ATOM 1712 O O . GLY B 1 33 ? -13.477 -15.062 1.94 1 98.31 33 GLY B O 1
ATOM 1713 N N . ALA B 1 34 ? -11.383 -14.641 2.512 1 98.75 34 ALA B N 1
ATOM 1714 C CA . ALA B 1 34 ? -10.898 -15.875 1.907 1 98.75 34 ALA B CA 1
ATOM 1715 C C . ALA B 1 34 ? -11.43 -17.094 2.652 1 98.75 34 ALA B C 1
ATOM 1717 O O . ALA B 1 34 ? -11.586 -17.062 3.875 1 98.75 34 ALA B O 1
ATOM 1718 N N . LEU B 1 35 ? -11.609 -18.172 1.893 1 98 35 LEU B N 1
ATOM 1719 C CA . LEU B 1 35 ? -11.828 -19.469 2.498 1 98 35 LEU B CA 1
ATOM 1720 C C . LEU B 1 35 ? -10.555 -19.984 3.16 1 98 35 LEU B C 1
ATOM 1722 O O . LEU B 1 35 ? -9.445 -19.656 2.73 1 98 35 LEU B O 1
ATOM 1726 N N . ALA B 1 36 ? -10.797 -20.828 4.156 1 97.31 36 ALA B N 1
ATOM 1727 C CA . ALA B 1 36 ? -9.633 -21.469 4.77 1 97.31 36 ALA B CA 1
ATOM 1728 C C . ALA B 1 36 ? -8.875 -22.312 3.756 1 97.31 36 ALA B C 1
ATOM 1730 O O . ALA B 1 36 ? -9.484 -23.016 2.943 1 97.31 36 ALA B O 1
ATOM 1731 N N . SER B 1 37 ? -7.602 -22.219 3.875 1 98.38 37 SER B N 1
ATOM 1732 C CA . SER B 1 37 ? -6.77 -22.969 2.941 1 98.38 37 SER B CA 1
ATOM 1733 C C . SER B 1 37 ? -6.59 -24.422 3.4 1 98.38 37 SER B C 1
ATOM 1735 O O . SER B 1 37 ? -6.438 -24.672 4.598 1 98.38 37 SER B O 1
ATOM 1737 N N . LYS B 1 38 ? -6.5 -25.328 2.465 1 98.31 38 LYS B N 1
ATOM 1738 C CA . LYS B 1 38 ? -6.18 -26.719 2.742 1 98.31 38 LYS B CA 1
ATOM 1739 C C . LYS B 1 38 ? -4.773 -27.062 2.258 1 98.31 38 LYS B C 1
ATOM 1741 O O . LYS B 1 38 ? -4.363 -28.234 2.307 1 98.31 38 LYS B O 1
ATOM 1746 N N . CYS B 1 39 ? -4.133 -26.078 1.719 1 98.5 39 CYS B N 1
ATOM 1747 C CA . CYS B 1 39 ? -2.777 -26.281 1.226 1 98.5 39 CYS B CA 1
ATOM 1748 C C . CYS B 1 39 ? -1.781 -26.359 2.379 1 98.5 39 CYS B C 1
ATOM 1750 O O . CYS B 1 39 ? -1.889 -25.609 3.344 1 98.5 39 CYS B O 1
ATOM 1752 N N . ALA B 1 40 ? -0.727 -27.25 2.256 1 97.06 40 ALA B N 1
ATOM 1753 C CA . ALA B 1 40 ? 0.14 -27.453 3.414 1 97.06 40 ALA B CA 1
ATOM 1754 C C . ALA B 1 40 ? 1.606 -27.516 2.998 1 97.06 40 ALA B C 1
ATOM 1756 O O . ALA B 1 40 ? 2.502 -27.422 3.84 1 97.06 40 ALA B O 1
ATOM 1757 N N . GLU B 1 41 ? 1.898 -27.719 1.736 1 98.25 41 GLU B N 1
ATOM 1758 C CA . GLU B 1 41 ? 3.291 -27.859 1.322 1 98.25 41 GLU B CA 1
ATOM 1759 C C . GLU B 1 41 ? 4.055 -26.562 1.482 1 98.25 41 GLU B C 1
ATOM 1761 O O . GLU B 1 41 ? 3.664 -25.531 0.918 1 98.25 41 GLU B O 1
ATOM 1766 N N . ARG B 1 42 ? 5.156 -26.562 2.168 1 98.44 42 ARG B N 1
ATOM 1767 C CA . ARG B 1 42 ? 5.887 -25.344 2.504 1 98.44 42 ARG B CA 1
ATOM 1768 C C . ARG B 1 42 ? 6.98 -25.062 1.479 1 98.44 42 ARG B C 1
ATOM 1770 O O . ARG B 1 42 ? 7.531 -25.984 0.88 1 98.44 42 ARG B O 1
ATOM 1777 N N . LEU B 1 43 ? 7.305 -23.828 1.349 1 98.81 43 LEU B N 1
ATOM 1778 C CA . LEU B 1 43 ? 8.43 -23.359 0.546 1 98.81 43 LEU B CA 1
ATOM 1779 C C . LEU B 1 43 ? 9.695 -23.266 1.394 1 98.81 43 LEU B C 1
ATOM 1781 O O . LEU B 1 43 ? 9.617 -23.047 2.605 1 98.81 43 LEU B O 1
ATOM 1785 N N . GLN B 1 44 ? 10.828 -23.453 0.738 1 98.31 44 GLN B N 1
ATOM 1786 C CA . GLN B 1 44 ? 12.117 -23.234 1.389 1 98.31 44 GLN B CA 1
ATOM 1787 C C . GLN B 1 44 ? 12.695 -21.875 1.004 1 98.31 44 GLN B C 1
ATOM 1789 O O . GLN B 1 44 ? 12.836 -21.562 -0.182 1 98.31 44 GLN B O 1
ATOM 1794 N N . HIS B 1 45 ? 13.133 -21.109 1.956 1 97.75 45 HIS B N 1
ATOM 1795 C CA . HIS B 1 45 ? 13.594 -19.75 1.718 1 97.75 45 HIS B CA 1
ATOM 1796 C C . HIS B 1 45 ? 15.109 -19.656 1.838 1 97.75 45 HIS B C 1
ATOM 1798 O O . HIS B 1 45 ? 15.734 -20.469 2.518 1 97.75 45 HIS B O 1
ATOM 1804 N N . PRO B 1 46 ? 15.633 -18.625 1.262 1 98.31 46 PRO B N 1
ATOM 1805 C CA . PRO B 1 46 ? 15 -17.656 0.371 1 98.31 46 PRO B CA 1
ATOM 1806 C C . PRO B 1 46 ? 14.797 -18.188 -1.042 1 98.31 46 PRO B C 1
ATOM 1808 O O . PRO B 1 46 ? 15.594 -19 -1.52 1 98.31 46 PRO B O 1
ATOM 1811 N N . LEU B 1 47 ? 13.758 -17.719 -1.724 1 98.81 47 LEU B N 1
ATOM 1812 C CA . LEU B 1 47 ? 13.438 -18.172 -3.07 1 98.81 47 LEU B CA 1
ATOM 1813 C C . LEU B 1 47 ? 14.18 -17.344 -4.117 1 98.81 47 LEU B C 1
ATOM 1815 O O . LEU B 1 47 ? 14.5 -16.188 -3.881 1 98.81 47 LEU B O 1
ATOM 1819 N N . GLN B 1 48 ? 14.281 -17.922 -5.246 1 98.19 48 GLN B N 1
ATOM 1820 C CA . GLN B 1 48 ? 15.07 -17.297 -6.301 1 98.19 48 GLN B CA 1
ATOM 1821 C C . GLN B 1 48 ? 14.172 -16.641 -7.344 1 98.19 48 GLN B C 1
ATOM 1823 O O . GLN B 1 48 ? 14.594 -15.711 -8.031 1 98.19 48 GLN B O 1
ATOM 1828 N N . TYR B 1 49 ? 12.969 -17.078 -7.477 1 98.75 49 TYR B N 1
ATOM 1829 C CA . TYR B 1 49 ? 12.188 -16.656 -8.633 1 98.75 49 TYR B CA 1
ATOM 1830 C C . TYR B 1 49 ? 10.844 -16.078 -8.211 1 98.75 49 TYR B C 1
ATOM 1832 O O . TYR B 1 49 ? 10.273 -16.5 -7.199 1 98.75 49 TYR B O 1
ATOM 1840 N N . VAL B 1 50 ? 10.406 -15.133 -8.938 1 98.88 50 VAL B N 1
ATOM 1841 C CA . VAL B 1 50 ? 9.047 -14.609 -8.914 1 98.88 50 VAL B CA 1
ATOM 1842 C C . VAL B 1 50 ? 8.414 -14.766 -10.289 1 98.88 50 VAL B C 1
ATOM 1844 O O . VAL B 1 50 ? 8.977 -14.32 -11.297 1 98.88 50 VAL B O 1
ATOM 1847 N N . VAL B 1 51 ? 7.312 -15.422 -10.367 1 98.88 51 VAL B N 1
ATOM 1848 C CA . VAL B 1 51 ? 6.605 -15.578 -11.633 1 98.88 51 VAL B CA 1
ATOM 1849 C C . VAL B 1 51 ? 5.352 -14.703 -11.633 1 98.88 51 VAL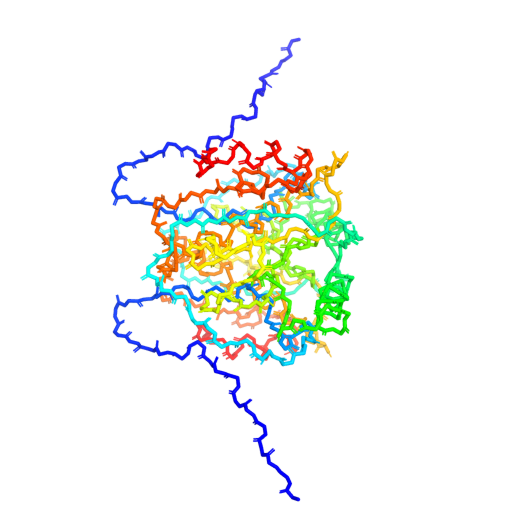 B C 1
ATOM 1851 O O . VAL B 1 51 ? 4.496 -14.836 -10.758 1 98.88 51 VAL B O 1
ATOM 1854 N N . ILE B 1 52 ? 5.285 -13.828 -12.594 1 98.88 52 ILE B N 1
ATOM 1855 C CA . ILE B 1 52 ? 4.176 -12.883 -12.695 1 98.88 52 ILE B CA 1
ATOM 1856 C C . ILE B 1 52 ? 3.184 -13.367 -13.75 1 98.88 52 ILE B C 1
ATOM 1858 O O . ILE B 1 52 ? 3.568 -13.688 -14.883 1 98.88 52 ILE B O 1
ATOM 1862 N N . SER B 1 53 ? 1.915 -13.445 -13.422 1 98.88 53 SER B N 1
ATOM 1863 C CA . SER B 1 53 ? 0.829 -13.844 -14.312 1 98.88 53 SER B CA 1
ATOM 1864 C C . SER B 1 53 ? -0.333 -12.852 -14.242 1 98.88 53 SER B C 1
ATOM 1866 O O . SER B 1 53 ? -0.246 -11.836 -13.555 1 98.88 53 SER B O 1
ATOM 1868 N N . HIS B 1 54 ? -1.358 -13.031 -15.078 1 98.88 54 HIS B N 1
ATOM 1869 C CA . HIS B 1 54 ? -2.652 -12.375 -14.922 1 98.88 54 HIS B CA 1
ATOM 1870 C C . HIS B 1 54 ? -3.781 -13.398 -14.836 1 98.88 54 HIS B C 1
ATOM 1872 O O . HIS B 1 54 ? -3.627 -14.539 -15.281 1 98.88 54 HIS B O 1
ATOM 1878 N N . THR B 1 55 ? -4.863 -13.031 -14.266 1 98.44 55 THR B N 1
ATOM 1879 C CA . THR B 1 55 ? -5.973 -13.961 -14.109 1 98.44 55 THR B CA 1
ATOM 1880 C C . THR B 1 55 ? -6.742 -14.109 -15.422 1 98.44 55 THR B C 1
ATOM 1882 O O . THR B 1 55 ? -7.547 -15.031 -15.578 1 98.44 55 THR B O 1
ATOM 1885 N N . ALA B 1 56 ? -6.496 -13.164 -16.328 1 97.06 56 ALA B N 1
ATOM 1886 C CA . ALA B 1 56 ? -7.184 -13.133 -17.609 1 97.06 56 ALA B CA 1
ATOM 1887 C C . ALA B 1 56 ? -8.695 -13.031 -17.422 1 97.06 56 ALA B C 1
ATOM 1889 O O . ALA B 1 56 ? -9.461 -13.562 -18.234 1 97.06 56 ALA B O 1
ATOM 1890 N N . GLY B 1 57 ? -9.172 -12.5 -16.328 1 95.12 57 GLY B N 1
ATOM 1891 C CA . GLY B 1 57 ? -10.57 -12.273 -16 1 95.12 57 GLY B CA 1
ATOM 1892 C C . GLY B 1 57 ? -10.906 -10.805 -15.82 1 95.12 57 GLY B C 1
ATOM 1893 O O . GLY B 1 57 ? -10.297 -9.938 -16.438 1 95.12 57 GLY B O 1
ATOM 1894 N N . SER B 1 58 ? -11.922 -10.531 -15.023 1 95.12 58 SER B N 1
ATOM 1895 C CA . SER B 1 58 ? -12.383 -9.172 -14.781 1 95.12 58 SER B CA 1
ATOM 1896 C C . SER B 1 58 ? -11.344 -8.367 -14 1 95.12 58 SER B C 1
ATOM 1898 O O . SER B 1 58 ? -10.68 -8.898 -13.117 1 95.12 58 SER B O 1
ATOM 1900 N N . THR B 1 59 ? -11.266 -7.102 -14.406 1 96.5 59 THR B N 1
ATOM 1901 C CA . THR B 1 59 ? -10.469 -6.176 -13.609 1 96.5 59 THR B CA 1
ATOM 1902 C C . THR B 1 59 ? -11.242 -5.707 -12.383 1 96.5 59 THR B C 1
ATOM 1904 O O . THR B 1 59 ? -12.453 -5.902 -12.297 1 96.5 59 THR B O 1
ATOM 1907 N N . CYS B 1 60 ? -10.57 -5.207 -11.469 1 98.56 60 CYS B N 1
ATOM 1908 C CA . CYS B 1 60 ? -11.102 -4.539 -10.281 1 98.56 60 CYS B CA 1
ATOM 1909 C C . CYS B 1 60 ? -10.297 -3.287 -9.953 1 98.56 60 CYS B C 1
ATOM 1911 O O . CYS B 1 60 ? -9.078 -3.264 -10.133 1 98.56 60 CYS B O 1
ATOM 1913 N N . ASP B 1 61 ? -10.992 -2.223 -9.508 1 97.94 61 ASP B N 1
ATOM 1914 C CA . ASP B 1 61 ? -10.266 -0.959 -9.398 1 97.94 61 ASP B CA 1
ATOM 1915 C C . ASP B 1 61 ? -10.594 -0.254 -8.086 1 97.94 61 ASP B C 1
ATOM 1917 O O . ASP B 1 61 ? -10.32 0.938 -7.93 1 97.94 61 ASP B O 1
ATOM 1921 N N . SER B 1 62 ? -11.203 -0.928 -7.164 1 98.44 62 SER B N 1
ATOM 1922 C CA . SER B 1 62 ? -11.461 -0.485 -5.797 1 98.44 62 SER B CA 1
ATOM 1923 C C . SER B 1 62 ? -11.266 -1.625 -4.801 1 98.44 62 SER B C 1
ATOM 1925 O O . SER B 1 62 ? -11.398 -2.797 -5.156 1 98.44 62 SER B O 1
ATOM 1927 N N . PRO B 1 63 ? -11.008 -1.25 -3.549 1 98.56 63 PRO B N 1
ATOM 1928 C CA . PRO B 1 63 ? -10.844 -2.328 -2.57 1 98.56 63 PRO B CA 1
ATOM 1929 C C . PRO B 1 63 ? -12.047 -3.271 -2.531 1 98.56 63 PRO B C 1
ATOM 1931 O O . PRO B 1 63 ? -11.875 -4.492 -2.5 1 98.56 63 PRO B O 1
ATOM 1934 N N . SER B 1 64 ? -13.219 -2.699 -2.559 1 98.12 64 SER B N 1
ATOM 1935 C CA . SER B 1 64 ? -14.414 -3.539 -2.516 1 98.12 64 SER B CA 1
ATOM 1936 C C . SER B 1 64 ? -14.477 -4.473 -3.719 1 98.12 64 SER B C 1
ATOM 1938 O O . SER B 1 64 ? -14.703 -5.672 -3.568 1 98.12 64 SER B O 1
ATOM 1940 N N . SER B 1 65 ? -14.25 -3.977 -4.941 1 98.69 65 SER B N 1
ATOM 1941 C CA . SER B 1 65 ? -14.344 -4.797 -6.145 1 98.69 65 SER B CA 1
ATOM 1942 C C . SER B 1 65 ? -13.195 -5.805 -6.215 1 98.69 65 SER B C 1
ATOM 1944 O O . SER B 1 65 ? -13.375 -6.918 -6.715 1 98.69 65 SER B O 1
ATOM 1946 N N . CYS B 1 66 ? -12.047 -5.426 -5.684 1 98.88 66 CYS B N 1
ATOM 1947 C CA . CYS B 1 66 ? -10.891 -6.316 -5.77 1 98.88 66 CYS B CA 1
ATOM 1948 C C . CYS B 1 66 ? -10.984 -7.434 -4.738 1 98.88 66 CYS B C 1
ATOM 1950 O O . CYS B 1 66 ? -10.547 -8.555 -4.992 1 98.88 66 CYS B O 1
ATOM 1952 N N . GLN B 1 67 ? -11.555 -7.125 -3.572 1 98.81 67 GLN B N 1
ATOM 1953 C CA . GLN B 1 67 ? -11.836 -8.188 -2.617 1 98.81 67 GLN B CA 1
ATOM 1954 C C . GLN B 1 67 ? -12.805 -9.211 -3.203 1 98.81 67 GLN B C 1
ATOM 1956 O O . GLN B 1 67 ? -12.594 -10.422 -3.066 1 98.81 67 GLN B O 1
ATOM 1961 N N . GLN B 1 68 ? -13.828 -8.703 -3.832 1 98.75 68 GLN B N 1
ATOM 1962 C CA . GLN B 1 68 ? -14.781 -9.602 -4.484 1 98.75 68 GLN B CA 1
A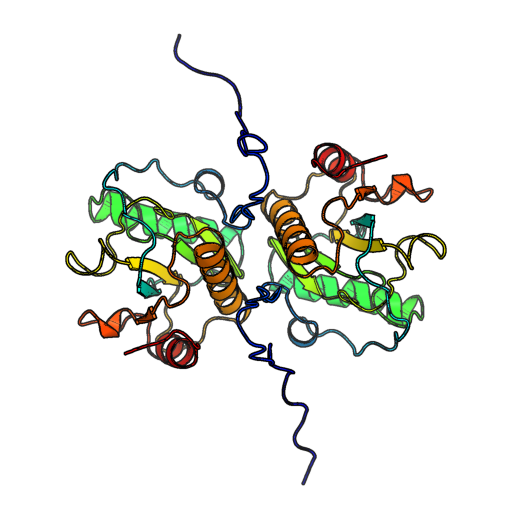TOM 1963 C C . GLN B 1 68 ? -14.102 -10.438 -5.562 1 98.75 68 GLN B C 1
ATOM 1965 O O . GLN B 1 68 ? -14.359 -11.633 -5.688 1 98.75 68 GLN B O 1
ATOM 1970 N N . GLN B 1 69 ? -13.234 -9.789 -6.324 1 98.81 69 GLN B N 1
ATOM 1971 C CA . GLN B 1 69 ? -12.555 -10.516 -7.398 1 98.81 69 GLN B CA 1
ATOM 1972 C C . GLN B 1 69 ? -11.633 -11.586 -6.836 1 98.81 69 GLN B C 1
ATOM 1974 O O . GLN B 1 69 ? -11.523 -12.68 -7.398 1 98.81 69 GLN B O 1
ATOM 1979 N N . ALA B 1 70 ? -10.922 -11.297 -5.773 1 98.88 70 ALA B N 1
ATOM 1980 C CA . ALA B 1 70 ? -10.086 -12.305 -5.117 1 98.88 70 ALA B CA 1
ATOM 1981 C C . ALA B 1 70 ? -10.922 -13.5 -4.672 1 98.88 70 ALA B C 1
ATOM 1983 O O . ALA B 1 70 ? -10.516 -14.648 -4.867 1 98.88 70 ALA B O 1
ATOM 1984 N N . ARG B 1 71 ? -12.102 -13.227 -4.133 1 98.81 71 ARG B N 1
ATOM 1985 C CA . ARG B 1 71 ? -13.008 -14.297 -3.74 1 98.81 71 ARG B CA 1
ATOM 1986 C C . ARG B 1 71 ? -13.453 -15.102 -4.953 1 98.81 71 ARG B C 1
ATOM 1988 O O . ARG B 1 71 ? -13.562 -16.328 -4.887 1 98.81 71 ARG B O 1
ATOM 1995 N N . ASN B 1 72 ? -13.758 -14.391 -6.043 1 98.69 72 ASN B N 1
ATOM 1996 C CA . ASN B 1 72 ? -14.156 -15.078 -7.266 1 98.69 72 ASN B CA 1
ATOM 1997 C C . ASN B 1 72 ? -13.062 -16.031 -7.758 1 98.69 72 ASN B C 1
ATOM 1999 O O . ASN B 1 72 ? -13.352 -17.156 -8.156 1 98.69 72 ASN B O 1
ATOM 2003 N N . VAL B 1 73 ? -11.828 -15.578 -7.742 1 98.62 73 VAL B N 1
ATOM 2004 C CA . VAL B 1 73 ? -10.703 -16.375 -8.203 1 98.62 73 VAL B CA 1
ATOM 2005 C C . VAL B 1 73 ? -10.547 -17.609 -7.316 1 98.62 73 VAL B C 1
ATOM 2007 O O . VAL B 1 73 ? -10.406 -18.734 -7.812 1 98.62 73 VAL B O 1
ATOM 2010 N N . GLN B 1 74 ? -10.594 -17.422 -6 1 98.75 74 GLN B N 1
ATOM 2011 C CA . GLN B 1 74 ? -10.484 -18.562 -5.09 1 98.75 74 GLN B CA 1
ATOM 2012 C C . GLN B 1 74 ? -11.633 -19.547 -5.301 1 98.75 74 GLN B C 1
ATOM 2014 O O . GLN B 1 74 ? -11.414 -20.766 -5.312 1 98.75 74 GLN B O 1
ATOM 2019 N N . HIS B 1 75 ? -12.812 -19.016 -5.414 1 98.25 75 HIS B N 1
ATOM 2020 C CA . HIS B 1 75 ? -13.977 -19.875 -5.617 1 98.25 75 HIS B CA 1
ATOM 2021 C C . HIS B 1 75 ? -13.812 -20.75 -6.848 1 98.25 75 HIS B C 1
ATOM 2023 O O . HIS B 1 75 ? -14.094 -21.953 -6.801 1 98.25 75 HIS B O 1
ATOM 2029 N N . TYR B 1 76 ? -13.383 -20.203 -7.887 1 98.44 76 TYR B N 1
ATOM 2030 C CA . TYR B 1 76 ? -13.172 -20.969 -9.117 1 98.44 76 TYR B CA 1
ATOM 2031 C C . TYR B 1 76 ? -12.141 -22.062 -8.906 1 98.44 76 TYR B C 1
ATOM 2033 O O . TYR B 1 76 ? -12.359 -23.203 -9.305 1 98.44 76 TYR B O 1
ATOM 2041 N N . HIS B 1 77 ? -10.969 -21.75 -8.258 1 98.69 77 HIS B N 1
ATOM 2042 C CA . HIS B 1 77 ? -9.898 -22.703 -8.047 1 98.69 77 HIS B CA 1
ATOM 2043 C C . HIS B 1 77 ? -10.32 -23.812 -7.09 1 98.69 77 HIS B C 1
ATOM 2045 O O . HIS B 1 77 ? -10.016 -24.984 -7.309 1 98.69 77 HIS B O 1
ATOM 2051 N N . VAL B 1 78 ? -11.086 -23.484 -6.059 1 98.5 78 VAL B N 1
ATOM 2052 C CA . VAL B 1 78 ? -11.422 -24.438 -5.012 1 98.5 78 VAL B CA 1
ATOM 2053 C C . VAL B 1 78 ? -12.672 -25.219 -5.414 1 98.5 78 VAL B C 1
ATOM 2055 O O . VAL B 1 78 ? -12.695 -26.453 -5.344 1 98.5 78 VAL B O 1
ATOM 2058 N N . ARG B 1 79 ? -13.68 -24.531 -5.898 1 97.62 79 ARG B N 1
ATOM 2059 C CA . ARG B 1 79 ? -14.977 -25.172 -6.121 1 97.62 79 ARG B CA 1
ATOM 2060 C C . ARG B 1 79 ? -15.055 -25.766 -7.523 1 97.62 79 ARG B C 1
ATOM 2062 O O . ARG B 1 79 ? -15.664 -26.828 -7.719 1 97.62 79 ARG B O 1
ATOM 2069 N N . THR B 1 80 ? -14.484 -25.141 -8.43 1 97.38 80 THR B N 1
ATOM 2070 C CA . THR B 1 80 ? -14.578 -25.609 -9.805 1 97.38 80 THR B CA 1
ATOM 2071 C C . THR B 1 80 ? -13.43 -26.562 -10.141 1 97.38 80 THR B C 1
ATOM 2073 O O . THR B 1 80 ? -13.633 -27.609 -10.734 1 97.38 80 THR B O 1
ATOM 2076 N N . LYS B 1 81 ? -12.227 -26.234 -9.711 1 97.88 81 LYS B N 1
ATOM 2077 C CA . LYS B 1 81 ? -11.047 -27.016 -10.078 1 97.88 81 LYS B CA 1
ATOM 2078 C C . LYS B 1 81 ? -10.688 -28 -8.969 1 97.88 81 LYS B C 1
ATOM 2080 O O . LYS B 1 81 ? -9.781 -28.828 -9.141 1 97.88 81 LYS B O 1
ATOM 2085 N N . ASP B 1 82 ? -11.297 -27.875 -7.828 1 98.06 82 ASP B N 1
ATOM 2086 C CA . ASP B 1 82 ? -11.07 -28.734 -6.68 1 98.06 82 ASP B CA 1
ATOM 2087 C C . ASP B 1 82 ? -9.633 -28.625 -6.172 1 98.06 82 ASP B C 1
ATOM 2089 O O . ASP B 1 82 ? -9.008 -29.625 -5.828 1 98.06 82 ASP B O 1
ATOM 2093 N N . TRP B 1 83 ? -9.055 -27.5 -6.277 1 98.31 83 TRP B N 1
ATOM 2094 C CA . TRP B 1 83 ? -7.73 -27.234 -5.723 1 98.31 83 TRP B CA 1
ATOM 2095 C C . TRP B 1 83 ? -7.82 -26.922 -4.234 1 98.31 83 TRP B C 1
ATOM 2097 O O . TRP B 1 83 ? -8.906 -26.656 -3.715 1 98.31 83 TRP B O 1
ATOM 2107 N N . CYS B 1 84 ? -6.73 -27 -3.527 1 98.56 84 CYS B N 1
ATOM 2108 C CA . CYS B 1 84 ? -6.723 -26.859 -2.074 1 98.56 84 CYS B CA 1
ATOM 2109 C C . CYS B 1 84 ? -6.871 -25.406 -1.662 1 98.56 84 CYS B C 1
ATOM 2111 O O . CYS B 1 84 ? -7.109 -25.109 -0.49 1 98.56 84 CYS B O 1
ATOM 2113 N N . ASP B 1 85 ? -6.742 -24.438 -2.65 1 98.81 85 ASP B N 1
ATOM 2114 C CA . ASP B 1 85 ? -6.902 -23.016 -2.424 1 98.81 85 ASP B CA 1
ATOM 2115 C C . ASP B 1 85 ? -6.688 -22.219 -3.713 1 98.81 85 ASP B C 1
ATOM 2117 O O . ASP B 1 85 ? -6.531 -22.812 -4.785 1 98.81 85 ASP B O 1
ATOM 2121 N N . VAL B 1 86 ? -6.746 -20.875 -3.607 1 98.81 86 VAL B N 1
ATOM 2122 C CA . VAL B 1 86 ? -6.297 -20.031 -4.711 1 98.81 86 VAL B CA 1
ATOM 2123 C C . VAL B 1 86 ? -4.875 -20.422 -5.105 1 98.81 86 VAL B C 1
ATOM 2125 O O . VAL B 1 86 ? -4.047 -20.719 -4.246 1 98.81 86 VAL B O 1
ATOM 2128 N N . ALA B 1 87 ? -4.57 -20.375 -6.355 1 98.81 87 ALA B N 1
ATOM 2129 C CA . ALA B 1 87 ? -3.346 -20.953 -6.898 1 98.81 87 ALA B CA 1
ATOM 2130 C C . ALA B 1 87 ? -2.145 -20.047 -6.625 1 98.81 87 ALA B C 1
ATOM 2132 O O . ALA B 1 87 ? -1.002 -20.516 -6.621 1 98.81 87 ALA B O 1
ATOM 2133 N N . TYR B 1 88 ? -2.369 -18.812 -6.367 1 98.88 88 TYR B N 1
ATOM 2134 C CA . TYR B 1 88 ? -1.303 -17.812 -6.359 1 98.88 88 TYR B CA 1
ATOM 2135 C C . TYR B 1 88 ? -0.865 -17.5 -4.934 1 98.88 88 TYR B C 1
ATOM 2137 O O . TYR B 1 88 ? -1.648 -17.641 -3.99 1 98.88 88 TYR B O 1
ATOM 2145 N N . ASN B 1 89 ? 0.329 -17.109 -4.766 1 98.94 89 ASN B N 1
ATOM 2146 C CA . ASN B 1 89 ? 0.817 -16.641 -3.475 1 98.94 89 ASN B CA 1
ATOM 2147 C C . ASN B 1 89 ? 0.266 -15.25 -3.143 1 98.94 89 ASN B C 1
ATOM 2149 O O . ASN B 1 89 ? -0.094 -14.984 -1.995 1 98.94 89 ASN B O 1
ATOM 2153 N N . PHE B 1 90 ? 0.228 -14.414 -4.156 1 98.94 90 PHE B N 1
ATOM 2154 C CA . PHE B 1 90 ? -0.305 -13.07 -3.984 1 98.94 90 PHE B CA 1
ATOM 2155 C C . PHE B 1 90 ? -1.102 -12.641 -5.211 1 98.94 90 PHE B C 1
ATOM 2157 O O . PHE B 1 90 ? -0.801 -13.062 -6.332 1 98.94 90 PHE B O 1
ATOM 2164 N N . LEU B 1 91 ? -2.127 -11.805 -4.996 1 98.94 91 LEU B N 1
ATOM 2165 C CA . LEU B 1 91 ? -2.943 -11.195 -6.035 1 98.94 91 LEU B CA 1
ATOM 2166 C C . LEU B 1 91 ? -2.865 -9.672 -5.961 1 98.94 91 LEU B C 1
ATOM 2168 O O . LEU B 1 91 ? -2.895 -9.094 -4.871 1 98.94 91 LEU B O 1
ATOM 2172 N N . ILE B 1 92 ? -2.729 -9.086 -7.105 1 98.88 92 ILE B N 1
ATOM 2173 C CA . ILE B 1 92 ? -2.652 -7.629 -7.156 1 98.88 92 ILE B CA 1
ATOM 2174 C C . ILE B 1 92 ? -3.84 -7.078 -7.941 1 98.88 92 ILE B C 1
ATOM 2176 O O . ILE B 1 92 ? -4.109 -7.52 -9.062 1 98.88 92 ILE B O 1
ATOM 2180 N N . GLY B 1 93 ? -4.562 -6.121 -7.355 1 98.81 93 GLY B N 1
ATOM 2181 C CA . GLY B 1 93 ? -5.656 -5.438 -8.023 1 98.81 93 GLY B CA 1
ATOM 2182 C C . GLY B 1 93 ? -5.254 -4.094 -8.602 1 98.81 93 GLY B C 1
ATOM 2183 O O . GLY B 1 93 ? -4.188 -3.566 -8.281 1 98.81 93 GLY B O 1
ATOM 2184 N N . GLU B 1 94 ? -6.184 -3.584 -9.445 1 98.62 94 GLU B N 1
ATOM 2185 C CA . GLU B 1 94 ? -5.938 -2.252 -9.992 1 98.62 94 GLU B CA 1
ATOM 2186 C C . GLU B 1 94 ? -6.223 -1.169 -8.953 1 98.62 94 GLU B C 1
ATOM 2188 O O . GLU B 1 94 ? -6.004 0.016 -9.211 1 98.62 94 GLU B O 1
ATOM 2193 N N . ASP B 1 95 ? -6.711 -1.538 -7.793 1 98.62 95 ASP B N 1
ATOM 2194 C CA . ASP B 1 95 ? -6.82 -0.618 -6.668 1 98.62 95 ASP B CA 1
ATOM 2195 C C . ASP B 1 95 ? -5.449 -0.328 -6.059 1 98.62 95 ASP B C 1
ATOM 2197 O O . ASP B 1 95 ? -5.316 0.558 -5.211 1 98.62 95 ASP B O 1
ATOM 2201 N N . GLY B 1 96 ? -4.449 -1.056 -6.469 1 98.38 96 GLY B N 1
ATOM 2202 C CA . GLY B 1 96 ? -3.092 -0.81 -6.004 1 98.38 96 GLY B CA 1
ATOM 2203 C C . GLY B 1 96 ? -2.756 -1.546 -4.723 1 98.38 96 GLY B C 1
ATOM 2204 O O . GLY B 1 96 ? -1.762 -1.234 -4.062 1 98.38 96 GLY B O 1
ATOM 2205 N N . LEU B 1 97 ? -3.598 -2.529 -4.32 1 98.75 97 LEU B N 1
ATOM 2206 C CA . LEU B 1 97 ? -3.344 -3.299 -3.105 1 98.75 97 LEU B CA 1
ATOM 2207 C C . LEU B 1 97 ? -2.898 -4.719 -3.445 1 98.75 97 LEU B C 1
ATOM 2209 O O . LEU B 1 97 ? -3.092 -5.18 -4.57 1 98.75 97 LEU B O 1
ATOM 2213 N N . VAL B 1 98 ? -2.209 -5.352 -2.527 1 98.81 98 VAL B N 1
ATOM 2214 C CA . VAL B 1 98 ? -1.77 -6.738 -2.621 1 98.81 98 VAL B CA 1
ATOM 2215 C C . VAL B 1 98 ? -2.633 -7.617 -1.716 1 98.81 98 VAL B C 1
ATOM 2217 O O . VAL B 1 98 ? -2.762 -7.348 -0.519 1 98.81 98 VAL B O 1
ATOM 2220 N N . TYR B 1 99 ? -3.172 -8.641 -2.234 1 98.94 99 TYR B N 1
ATOM 2221 C CA . TYR B 1 99 ? -4 -9.578 -1.487 1 98.94 99 TYR B CA 1
ATOM 2222 C C . TYR B 1 99 ? -3.266 -10.898 -1.263 1 98.94 99 TYR B C 1
ATOM 2224 O O . TYR B 1 99 ? -2.732 -11.484 -2.205 1 98.94 99 TYR B O 1
ATOM 2232 N N . GLU B 1 100 ? -3.303 -11.32 -0.06 1 98.81 100 GLU B N 1
ATOM 2233 C CA . GLU B 1 100 ? -2.609 -12.562 0.284 1 98.81 100 GLU B CA 1
ATOM 2234 C C . GLU B 1 100 ? -3.381 -13.781 -0.209 1 98.81 100 GLU B C 1
ATOM 2236 O O . GLU B 1 100 ? -4.547 -13.969 0.143 1 98.81 100 GLU B O 1
ATOM 2241 N N . GLY B 1 101 ? -2.777 -14.516 -1.045 1 98.81 101 GLY B N 1
ATOM 2242 C CA . GLY B 1 101 ? -3.262 -15.852 -1.371 1 98.81 101 GLY B CA 1
ATOM 2243 C C . GLY B 1 101 ? -2.707 -16.922 -0.459 1 98.81 101 GLY B C 1
ATOM 2244 O O . GLY B 1 101 ? -3.076 -17 0.715 1 98.81 101 GLY B O 1
ATOM 2245 N N . ARG B 1 102 ? -1.722 -17.688 -1.068 1 98.88 102 ARG B N 1
ATOM 2246 C CA . ARG B 1 102 ? -1.085 -18.719 -0.26 1 98.88 102 ARG B CA 1
ATOM 2247 C C . ARG B 1 102 ? 0.072 -18.141 0.552 1 98.88 102 ARG B C 1
ATOM 2249 O O . ARG B 1 102 ? 0.678 -18.844 1.361 1 98.88 102 ARG B O 1
ATOM 2256 N N . GLY B 1 103 ? 0.434 -16.891 0.331 1 98.5 103 GLY B N 1
ATOM 2257 C CA . GLY B 1 103 ? 1.41 -16.172 1.139 1 98.5 103 GLY B CA 1
ATOM 2258 C C . GLY B 1 103 ? 2.844 -16.562 0.816 1 98.5 103 GLY B C 1
ATOM 2259 O O . GLY B 1 103 ? 3.125 -17.062 -0.268 1 98.5 103 GLY B O 1
ATOM 2260 N N . TRP B 1 104 ? 3.746 -16.266 1.702 1 98.5 104 TRP B N 1
ATOM 2261 C CA . TRP B 1 104 ? 5.184 -16.406 1.482 1 98.5 104 TRP B CA 1
ATOM 2262 C C . TRP B 1 104 ? 5.629 -17.844 1.679 1 98.5 104 TRP B C 1
ATOM 2264 O O . TRP B 1 104 ? 6.625 -18.281 1.095 1 98.5 104 TRP B O 1
ATOM 2274 N N . ASN B 1 105 ? 4.863 -18.594 2.469 1 98.44 105 ASN B N 1
ATOM 2275 C CA . ASN B 1 105 ? 5.453 -19.812 3.023 1 98.44 105 ASN B CA 1
ATOM 2276 C C . ASN B 1 105 ? 4.871 -21.062 2.371 1 98.44 105 ASN B C 1
ATOM 2278 O O . ASN B 1 105 ? 5.434 -22.141 2.492 1 98.44 105 ASN B O 1
ATOM 2282 N N . ILE B 1 106 ? 3.713 -20.953 1.729 1 98.81 106 ILE B N 1
ATOM 2283 C CA . ILE B 1 106 ? 3.021 -22.109 1.167 1 98.81 106 ILE B CA 1
ATOM 2284 C C . ILE B 1 106 ? 3.221 -22.156 -0.347 1 98.81 106 ILE B C 1
ATOM 2286 O O . ILE B 1 106 ? 3.088 -21.125 -1.02 1 98.81 106 ILE B O 1
ATOM 2290 N N . LYS B 1 107 ? 3.582 -23.25 -0.875 1 98.81 107 LYS B N 1
ATOM 2291 C CA . LYS B 1 107 ? 3.779 -23.469 -2.307 1 98.81 107 LYS B CA 1
ATOM 2292 C C . LYS B 1 107 ? 2.504 -23.156 -3.088 1 98.81 107 LYS B C 1
ATOM 2294 O O . LYS B 1 107 ? 1.42 -23.609 -2.717 1 98.81 107 LYS B O 1
ATOM 2299 N N . GLY B 1 108 ? 2.607 -22.359 -4.145 1 98.56 108 GLY B N 1
ATOM 2300 C CA . GLY B 1 108 ? 1.477 -22.078 -5.016 1 98.56 108 GLY B CA 1
ATOM 2301 C C . GLY B 1 108 ? 1.255 -23.156 -6.066 1 98.56 108 GLY B C 1
ATOM 2302 O O . GLY B 1 108 ? 1.955 -24.172 -6.078 1 98.56 108 GLY B O 1
ATOM 2303 N N . ALA B 1 109 ? 0.223 -23 -6.91 1 98.44 109 ALA B N 1
ATOM 2304 C CA . ALA B 1 109 ? -0.095 -23.797 -8.094 1 98.44 109 ALA B CA 1
ATOM 2305 C C . ALA B 1 109 ? -0.309 -22.906 -9.312 1 98.44 109 ALA B C 1
ATOM 2307 O O . ALA B 1 109 ? -1.394 -22.891 -9.898 1 98.44 109 ALA B O 1
ATOM 2308 N N . HIS B 1 110 ? 0.695 -22.281 -9.711 1 97.75 110 HIS B N 1
ATOM 2309 C CA . HIS B 1 110 ? 0.552 -21.188 -10.664 1 97.75 110 HIS B CA 1
ATOM 2310 C C . HIS B 1 110 ? 1.332 -21.469 -11.945 1 97.75 110 HIS B C 1
ATOM 2312 O O . HIS B 1 110 ? 0.98 -20.969 -13.016 1 97.75 110 HIS B O 1
ATOM 2318 N N . THR B 1 111 ? 2.375 -22.188 -11.859 1 97.25 111 THR B N 1
ATOM 2319 C CA . THR B 1 111 ? 3.266 -22.266 -13.008 1 97.25 111 THR B CA 1
ATOM 2320 C C . THR B 1 111 ? 3.791 -23.688 -13.203 1 97.25 111 THR B C 1
ATOM 2322 O O . THR B 1 111 ? 4.898 -23.875 -13.711 1 97.25 111 THR B O 1
ATOM 2325 N N . GLY B 1 112 ? 3.25 -24.719 -12.625 1 96.06 112 GLY B N 1
ATOM 2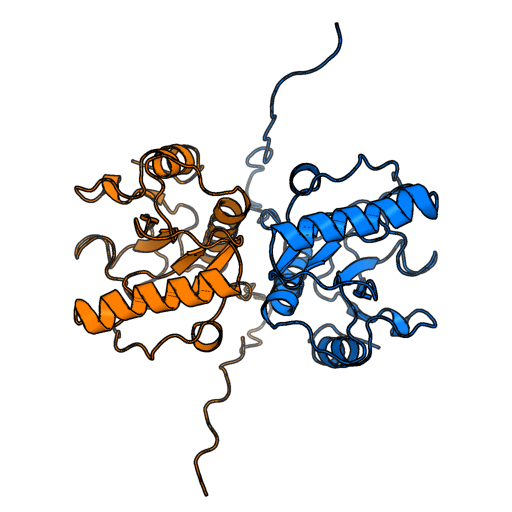326 C CA . GLY B 1 112 ? 3.598 -26.125 -12.844 1 96.06 112 GLY B CA 1
ATOM 2327 C C . GLY B 1 112 ? 4.543 -26.672 -11.789 1 96.06 112 GLY B C 1
ATOM 2328 O O . GLY B 1 112 ? 5.109 -25.906 -11 1 96.06 112 GLY B O 1
ATOM 2329 N N . PRO B 1 113 ? 4.762 -27.938 -11.805 1 95.81 113 PRO B N 1
ATOM 2330 C CA . PRO B 1 113 ? 5.449 -28.625 -10.711 1 95.81 113 PRO B CA 1
ATOM 2331 C C . PRO B 1 113 ? 6.922 -28.25 -10.602 1 95.81 113 PRO B C 1
ATOM 2333 O O . PRO B 1 113 ? 7.508 -28.328 -9.516 1 95.81 113 PRO B O 1
ATOM 2336 N N . THR B 1 114 ? 7.492 -27.891 -11.711 1 97.38 114 THR B N 1
ATOM 2337 C CA . THR B 1 114 ? 8.906 -27.531 -11.703 1 97.38 114 THR B CA 1
ATOM 2338 C C . THR B 1 114 ? 9.109 -26.172 -11.047 1 97.38 114 THR B C 1
ATOM 2340 O O . THR B 1 114 ? 10.047 -25.984 -10.266 1 97.38 114 THR B O 1
ATOM 2343 N N . TRP B 1 115 ? 8.25 -25.281 -11.305 1 98.19 115 TRP B N 1
ATOM 2344 C CA . TRP B 1 115 ? 8.477 -23.891 -10.922 1 98.19 115 TRP B CA 1
ATOM 2345 C C . TRP B 1 115 ? 7.789 -23.562 -9.602 1 98.19 115 TRP B C 1
ATOM 2347 O O . TRP B 1 115 ? 8.273 -22.734 -8.828 1 98.19 115 TRP B O 1
ATOM 2357 N N . ASN B 1 116 ? 6.695 -24.172 -9.289 1 98.56 116 ASN B N 1
ATOM 2358 C CA . ASN B 1 116 ? 5.902 -23.875 -8.102 1 98.56 116 ASN B CA 1
ATOM 2359 C C . ASN B 1 116 ? 6.734 -23.984 -6.824 1 98.56 116 ASN B C 1
ATOM 2361 O O . ASN B 1 116 ? 6.625 -23.156 -5.926 1 98.56 116 ASN B O 1
ATOM 2365 N N . PRO B 1 117 ? 7.668 -24.953 -6.719 1 98.5 117 PRO B N 1
ATOM 2366 C CA . PRO B 1 117 ? 8.398 -25.109 -5.457 1 98.5 117 PRO B CA 1
ATOM 2367 C C . PRO B 1 117 ? 9.547 -24.125 -5.312 1 98.5 117 PRO B C 1
ATOM 2369 O O . PRO B 1 117 ? 10.133 -24 -4.23 1 98.5 117 PRO B O 1
ATOM 2372 N N . ILE B 1 118 ? 9.898 -23.406 -6.359 1 98.56 118 ILE B N 1
ATOM 2373 C CA . ILE B 1 118 ? 11.109 -22.594 -6.285 1 98.56 118 ILE B CA 1
ATOM 2374 C C . ILE B 1 118 ? 10.773 -21.141 -6.613 1 98.56 118 ILE B C 1
ATOM 2376 O O . ILE B 1 118 ? 11.664 -20.359 -6.938 1 98.56 118 ILE B O 1
ATOM 2380 N N . SER B 1 119 ? 9.453 -20.781 -6.637 1 98.81 119 SER B N 1
ATOM 2381 C CA . SER B 1 119 ? 9.086 -19.422 -7.012 1 98.81 119 SER B CA 1
ATOM 2382 C C . SER B 1 119 ? 7.863 -18.938 -6.238 1 98.81 119 SER B C 1
ATOM 2384 O O . SER B 1 119 ? 7.074 -19.75 -5.754 1 98.81 119 SER B O 1
ATOM 2386 N N . ILE B 1 120 ? 7.805 -17.625 -6.043 1 98.81 120 ILE B N 1
ATOM 2387 C CA . ILE B 1 120 ? 6.582 -16.953 -5.609 1 98.81 120 ILE B CA 1
ATOM 2388 C C . ILE B 1 120 ? 5.727 -16.609 -6.824 1 98.81 120 ILE B C 1
ATOM 2390 O O . ILE B 1 120 ? 6.215 -16 -7.781 1 98.81 120 ILE B O 1
ATOM 2394 N N . GLY B 1 121 ? 4.477 -17.047 -6.84 1 98.88 121 GLY B N 1
ATOM 2395 C CA . GLY B 1 121 ? 3.531 -16.703 -7.891 1 98.88 121 GLY B CA 1
ATOM 2396 C C . GLY B 1 121 ? 2.703 -15.477 -7.566 1 98.88 121 GLY B C 1
ATOM 2397 O O . GLY B 1 121 ? 1.932 -15.477 -6.605 1 98.88 121 GLY B O 1
ATOM 2398 N N . VAL B 1 122 ? 2.857 -14.414 -8.328 1 98.94 122 VAL B N 1
ATOM 2399 C CA . VAL B 1 122 ? 2.08 -13.188 -8.188 1 98.94 122 VAL B CA 1
ATOM 2400 C C . VAL B 1 122 ? 1.18 -13 -9.406 1 98.94 122 VAL B C 1
ATOM 2402 O O . VAL B 1 122 ? 1.651 -13.039 -10.547 1 98.94 122 VAL B O 1
ATOM 2405 N N . THR B 1 123 ? -0.089 -12.82 -9.203 1 98.94 123 THR B N 1
ATOM 2406 C CA . THR B 1 123 ? -0.986 -12.633 -10.336 1 98.94 123 THR B CA 1
ATOM 2407 C C . THR B 1 123 ? -1.646 -11.258 -10.289 1 98.94 123 THR B C 1
ATOM 2409 O O . THR B 1 123 ? -2.016 -10.781 -9.211 1 98.94 123 THR B O 1
ATOM 2412 N N . PHE B 1 124 ? -1.677 -10.609 -11.414 1 98.94 124 PHE B N 1
ATOM 2413 C CA . PHE B 1 124 ? -2.486 -9.406 -11.562 1 98.94 124 PHE B CA 1
ATOM 2414 C C . PHE B 1 124 ? -3.928 -9.758 -11.914 1 98.94 124 PHE B C 1
ATOM 2416 O O . PHE B 1 124 ? -4.176 -10.516 -12.859 1 98.94 124 PHE B O 1
ATOM 2423 N N . MET B 1 125 ? -4.848 -9.289 -11.148 1 98.88 125 MET B N 1
ATOM 2424 C CA . MET B 1 125 ? -6.254 -9.57 -11.422 1 98.88 125 MET B CA 1
ATOM 2425 C C . MET B 1 125 ? -6.762 -8.719 -12.586 1 98.88 125 MET B C 1
ATOM 2427 O O . MET B 1 125 ? -6.852 -7.496 -12.477 1 98.88 125 MET B O 1
ATOM 2431 N N . GLY B 1 126 ? -7.043 -9.336 -13.656 1 98.69 126 GLY B N 1
ATOM 2432 C CA . GLY B 1 126 ? -7.469 -8.68 -14.891 1 98.69 126 GLY B CA 1
ATOM 2433 C C . GLY B 1 126 ? -6.926 -9.352 -16.141 1 98.69 126 GLY B C 1
ATOM 2434 O O . GLY B 1 126 ? -6.301 -10.406 -16.062 1 98.69 126 GLY B O 1
ATOM 2435 N N . ASN B 1 127 ? -7.273 -8.828 -17.297 1 98.69 127 ASN B N 1
ATOM 2436 C CA . ASN B 1 127 ? -6.754 -9.234 -18.594 1 98.69 127 ASN B CA 1
ATOM 2437 C C . ASN B 1 127 ? -5.871 -8.148 -19.203 1 98.69 127 ASN B C 1
ATOM 2439 O O . ASN B 1 127 ? -6.348 -7.059 -19.516 1 98.69 127 ASN B O 1
ATOM 2443 N N . TYR B 1 128 ? -4.605 -8.453 -19.453 1 98.81 128 TYR B N 1
ATOM 2444 C CA . TYR B 1 128 ? -3.654 -7.422 -19.859 1 98.81 128 TYR B CA 1
ATOM 2445 C C . TYR B 1 128 ? -3.049 -7.73 -21.219 1 98.81 128 TYR B C 1
ATO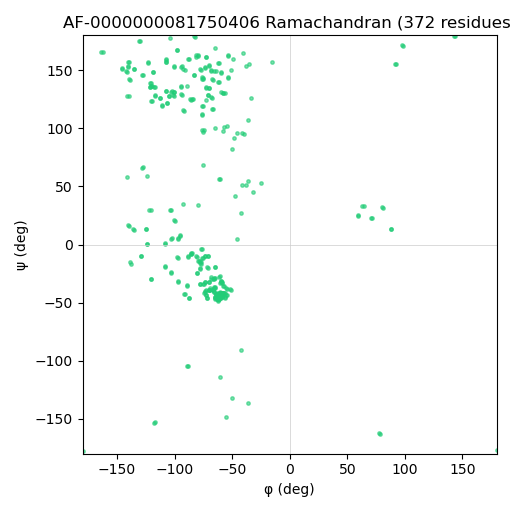M 2447 O O . TYR B 1 128 ? -1.881 -7.426 -21.469 1 98.81 128 TYR B O 1
ATOM 2455 N N . MET B 1 129 ? -3.822 -8.398 -22.016 1 98.62 129 MET B N 1
ATOM 2456 C CA . MET B 1 129 ? -3.434 -8.586 -23.422 1 98.62 129 MET B CA 1
ATOM 2457 C C . MET B 1 129 ? -3.357 -7.242 -24.141 1 98.62 129 MET B C 1
ATOM 2459 O O . MET B 1 129 ? -2.402 -6.98 -24.875 1 98.62 129 MET B O 1
ATOM 2463 N N . GLU B 1 130 ? -4.379 -6.32 -23.859 1 98.06 130 GLU B N 1
ATOM 2464 C CA . GLU B 1 130 ? -4.508 -5.109 -24.656 1 98.06 130 GLU B CA 1
ATOM 2465 C C . GLU B 1 130 ? -4.473 -3.857 -23.797 1 98.06 130 GLU B C 1
ATOM 2467 O O . GLU B 1 130 ? -4.625 -2.74 -24.297 1 98.06 130 GLU B O 1
ATOM 2472 N N . ARG B 1 131 ? -4.336 -4.051 -22.531 1 96.75 131 ARG B N 1
ATOM 2473 C CA . ARG B 1 131 ? -4.281 -2.9 -21.625 1 96.75 131 ARG B CA 1
ATOM 2474 C C . ARG B 1 131 ? -3.164 -3.059 -20.609 1 96.75 131 ARG B C 1
ATOM 2476 O O . ARG B 1 131 ? -2.814 -4.18 -20.234 1 96.75 131 ARG B O 1
ATOM 2483 N N . VAL B 1 132 ? -2.682 -1.899 -20.219 1 97.56 132 VAL B N 1
ATOM 2484 C CA . VAL B 1 132 ? -1.627 -1.848 -19.203 1 97.56 132 VAL B CA 1
ATOM 2485 C C . VAL B 1 132 ? -2.242 -1.656 -17.812 1 97.56 132 VAL B C 1
ATOM 2487 O O . VAL B 1 132 ? -3.211 -0.908 -17.656 1 97.56 132 VAL B O 1
ATOM 2490 N N . PRO B 1 133 ? -1.771 -2.391 -16.828 1 98.06 133 PRO B N 1
ATOM 2491 C CA . PRO B 1 133 ? -2.234 -2.061 -15.469 1 98.06 133 PRO B CA 1
ATOM 2492 C C . PRO B 1 133 ? -1.895 -0.628 -15.062 1 98.06 133 PRO B C 1
ATOM 2494 O O . PRO B 1 133 ? -0.893 -0.073 -15.523 1 98.06 133 PRO B O 1
ATOM 2497 N N . PRO B 1 134 ? -2.781 -0.051 -14.227 1 97.69 134 PRO B N 1
ATOM 2498 C CA . PRO B 1 134 ? -2.402 1.272 -13.727 1 97.69 134 PRO B CA 1
ATOM 2499 C C . PRO B 1 134 ? -1.118 1.247 -12.898 1 97.69 134 PRO B C 1
ATOM 2501 O O . PRO B 1 134 ? -0.764 0.21 -12.336 1 97.69 134 PRO B O 1
ATOM 2504 N N . GLN B 1 135 ? -0.429 2.387 -12.812 1 96.62 135 GLN B N 1
ATOM 2505 C CA . GLN B 1 135 ? 0.875 2.492 -12.164 1 96.62 135 GLN B CA 1
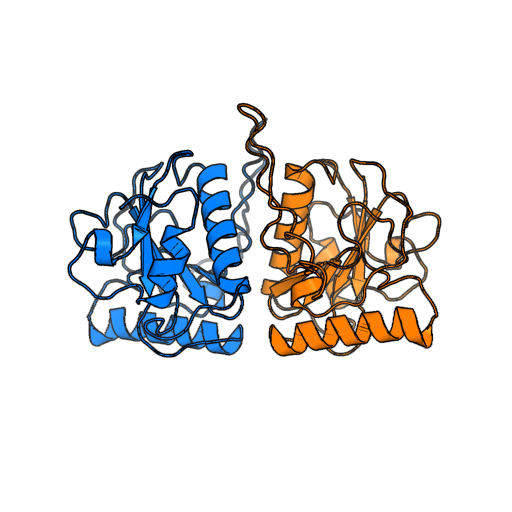ATOM 2506 C C . GLN B 1 135 ? 0.809 2.031 -10.711 1 96.62 135 GLN B C 1
ATOM 2508 O O . GLN B 1 135 ? 1.77 1.462 -10.188 1 96.62 135 GLN B O 1
ATOM 2513 N N . ARG B 1 136 ? -0.313 2.314 -10.039 1 97.31 136 ARG B N 1
ATOM 2514 C CA . ARG B 1 136 ? -0.453 1.927 -8.641 1 97.31 136 ARG B CA 1
ATOM 2515 C C . ARG B 1 136 ? -0.346 0.415 -8.477 1 97.31 136 ARG B C 1
ATOM 2517 O O . ARG B 1 136 ? 0.151 -0.072 -7.457 1 97.31 136 ARG B O 1
ATOM 2524 N N . ALA B 1 137 ? -0.784 -0.362 -9.422 1 98.44 137 ALA B N 1
ATOM 2525 C CA . ALA B 1 137 ? -0.662 -1.816 -9.367 1 98.44 137 ALA B CA 1
ATOM 2526 C C . ALA B 1 137 ? 0.794 -2.252 -9.516 1 98.44 137 ALA B C 1
ATOM 2528 O O . ALA B 1 137 ? 1.237 -3.193 -8.859 1 98.44 137 ALA B O 1
ATOM 2529 N N . ILE B 1 138 ? 1.532 -1.596 -10.375 1 97.5 138 ILE B N 1
ATOM 2530 C CA . ILE B 1 138 ? 2.947 -1.894 -10.57 1 97.5 138 ILE B CA 1
ATOM 2531 C C . ILE B 1 138 ? 3.73 -1.543 -9.312 1 97.5 138 ILE B C 1
ATOM 2533 O O . ILE B 1 138 ? 4.605 -2.303 -8.883 1 97.5 138 ILE B O 1
ATOM 2537 N N . ARG B 1 139 ? 3.375 -0.464 -8.688 1 95.88 139 ARG B N 1
ATOM 2538 C CA . ARG B 1 139 ? 4.02 -0.075 -7.434 1 95.88 139 ARG B CA 1
ATOM 2539 C C . ARG B 1 139 ? 3.732 -1.087 -6.332 1 95.88 139 ARG B C 1
ATOM 2541 O O . ARG B 1 139 ? 4.582 -1.335 -5.473 1 95.88 139 ARG B O 1
ATOM 2548 N N . ALA B 1 140 ? 2.496 -1.615 -6.352 1 97.75 140 ALA B N 1
ATOM 2549 C CA . ALA B 1 140 ? 2.148 -2.66 -5.391 1 97.75 140 ALA B CA 1
ATOM 2550 C C . ALA B 1 140 ? 3.07 -3.867 -5.535 1 97.75 140 ALA B C 1
ATOM 2552 O O . ALA B 1 140 ? 3.535 -4.426 -4.539 1 97.75 140 ALA B O 1
ATOM 2553 N N . LEU B 1 141 ? 3.348 -4.227 -6.77 1 98.06 141 LEU B N 1
ATOM 2554 C CA . LEU B 1 141 ? 4.281 -5.32 -7.02 1 98.06 141 LEU B CA 1
ATOM 2555 C C . LEU B 1 141 ? 5.668 -4.988 -6.477 1 98.06 141 LEU B C 1
ATOM 2557 O O . LEU B 1 141 ? 6.277 -5.801 -5.777 1 98.06 141 LEU B O 1
ATOM 2561 N N . GLN B 1 142 ? 6.125 -3.84 -6.789 1 95.06 142 GLN B N 1
ATOM 2562 C CA . GLN B 1 142 ? 7.457 -3.432 -6.355 1 95.06 142 GLN B CA 1
ATOM 2563 C C . GLN B 1 142 ? 7.574 -3.449 -4.836 1 95.06 142 GLN B C 1
ATOM 2565 O O . GLN B 1 142 ? 8.57 -3.93 -4.289 1 95.06 142 GLN B O 1
ATOM 2570 N N . ASN B 1 143 ? 6.562 -2.912 -4.207 1 95.56 143 ASN B N 1
ATOM 2571 C CA . ASN B 1 143 ? 6.543 -2.914 -2.748 1 95.56 143 ASN B CA 1
ATOM 2572 C C . ASN B 1 143 ? 6.578 -4.332 -2.188 1 95.56 143 ASN B C 1
ATOM 2574 O O . ASN B 1 143 ? 7.277 -4.602 -1.209 1 95.56 143 ASN B O 1
ATOM 2578 N N . LEU B 1 144 ? 5.836 -5.195 -2.779 1 97 144 LEU B N 1
ATOM 2579 C CA . LEU B 1 144 ? 5.793 -6.598 -2.373 1 97 144 LEU B CA 1
ATOM 2580 C C . LEU B 1 144 ? 7.168 -7.242 -2.492 1 97 144 LEU B C 1
ATOM 2582 O O . LEU B 1 144 ? 7.625 -7.922 -1.569 1 97 144 LEU B O 1
ATOM 2586 N N . LEU B 1 145 ? 7.828 -7.016 -3.572 1 96.69 145 LEU B N 1
ATOM 2587 C CA . LEU B 1 145 ? 9.117 -7.648 -3.834 1 96.69 145 LEU B CA 1
ATOM 2588 C C . LEU B 1 145 ? 10.188 -7.09 -2.904 1 96.69 145 LEU B C 1
ATOM 2590 O O . LEU B 1 145 ? 11.055 -7.836 -2.43 1 96.69 145 LEU B O 1
ATOM 2594 N N . GLU B 1 146 ? 10.148 -5.828 -2.66 1 93.19 146 GLU B N 1
ATOM 2595 C CA . GLU B 1 146 ? 11.07 -5.227 -1.698 1 93.19 146 GLU B CA 1
ATOM 2596 C C . GLU B 1 146 ? 10.891 -5.836 -0.311 1 93.19 146 GLU B C 1
ATOM 2598 O O . GLU B 1 146 ? 11.875 -6.137 0.371 1 93.19 146 GLU B O 1
ATOM 2603 N N . CYS B 1 147 ? 9.68 -5.98 0.062 1 94.12 147 CYS B N 1
ATOM 2604 C CA . CYS B 1 147 ? 9.391 -6.617 1.343 1 94.12 147 CYS B CA 1
ATOM 2605 C C . CYS B 1 147 ? 9.93 -8.039 1.378 1 94.12 147 CYS B C 1
ATOM 2607 O O . CYS B 1 147 ? 10.484 -8.477 2.389 1 94.12 147 CYS B O 1
ATOM 2609 N N . GLY B 1 148 ? 9.727 -8.742 0.288 1 95.94 148 GLY B N 1
ATOM 2610 C CA . GLY B 1 148 ? 10.234 -10.102 0.191 1 95.94 148 GLY B CA 1
ATOM 2611 C C . GLY B 1 148 ? 11.727 -10.203 0.413 1 95.94 148 GLY B C 1
ATOM 2612 O O . GLY B 1 148 ? 12.203 -11.102 1.109 1 95.94 148 GLY B O 1
ATOM 2613 N N . VAL B 1 149 ? 12.461 -9.297 -0.135 1 95.25 149 VAL B N 1
ATOM 2614 C CA . VAL B 1 149 ? 13.914 -9.305 -0.004 1 95.25 149 VAL B CA 1
ATOM 2615 C C . VAL B 1 149 ? 14.305 -8.914 1.418 1 95.25 149 VAL B C 1
ATOM 2617 O O . VAL B 1 149 ? 15.125 -9.586 2.047 1 95.25 149 VAL B O 1
ATOM 2620 N N . THR B 1 150 ? 13.68 -7.867 1.915 1 91.81 150 THR B N 1
ATOM 2621 C CA . THR B 1 150 ? 14 -7.348 3.238 1 91.81 150 THR B CA 1
ATOM 2622 C C . THR B 1 150 ? 13.789 -8.414 4.309 1 91.81 150 THR B C 1
ATOM 2624 O O . THR B 1 150 ? 14.555 -8.5 5.273 1 91.81 150 THR B O 1
ATOM 2627 N N . ASN B 1 151 ? 12.828 -9.289 4.086 1 94 151 ASN B N 1
ATOM 2628 C CA . ASN B 1 151 ? 12.492 -10.289 5.09 1 94 151 ASN B CA 1
ATOM 2629 C C . ASN B 1 151 ? 13.055 -11.656 4.73 1 94 151 ASN B C 1
ATOM 2631 O O . ASN B 1 151 ? 12.688 -12.664 5.348 1 94 151 ASN B O 1
ATOM 2635 N N . ARG B 1 152 ? 13.828 -11.75 3.666 1 96.44 152 ARG B N 1
ATOM 2636 C CA . ARG B 1 152 ? 14.602 -12.922 3.256 1 96.44 152 ARG B CA 1
ATOM 2637 C C . ARG B 1 152 ? 13.688 -14.031 2.74 1 96.44 152 ARG B C 1
ATOM 2639 O O . ARG B 1 152 ? 14.008 -15.211 2.863 1 96.44 152 ARG B O 1
ATOM 2646 N N . PHE B 1 153 ? 12.516 -13.648 2.305 1 98 153 PHE B N 1
ATOM 2647 C CA . PHE B 1 153 ? 11.688 -14.586 1.553 1 98 153 PHE B CA 1
ATOM 2648 C C . PHE B 1 153 ? 12.234 -14.781 0.143 1 98 153 PHE B C 1
ATOM 2650 O O . PHE B 1 153 ? 12.141 -15.875 -0.419 1 98 153 PHE B O 1
ATOM 2657 N N . LEU B 1 154 ? 12.812 -13.695 -0.325 1 98.12 154 LEU B N 1
ATOM 2658 C CA . LEU B 1 154 ? 13.453 -13.688 -1.637 1 98.12 154 LEU B CA 1
ATOM 2659 C C . LEU B 1 154 ? 14.938 -13.375 -1.513 1 98.12 154 LEU B C 1
ATOM 2661 O O . LEU B 1 154 ? 15.352 -12.609 -0.641 1 98.12 154 LEU B O 1
ATOM 2665 N N . ARG B 1 155 ? 15.672 -13.93 -2.396 1 98.31 155 ARG B N 1
ATOM 2666 C CA . ARG B 1 155 ? 17.078 -13.539 -2.516 1 98.31 155 ARG B CA 1
ATOM 2667 C C . ARG B 1 155 ? 17.203 -12.117 -3.037 1 98.31 155 ARG B C 1
ATOM 2669 O O . ARG B 1 155 ? 16.391 -11.664 -3.834 1 98.31 155 ARG B O 1
ATOM 2676 N N . PRO B 1 156 ? 18.297 -11.453 -2.621 1 96.62 156 PRO B N 1
ATOM 2677 C CA . PRO B 1 156 ? 18.5 -10.102 -3.154 1 96.62 156 PRO B CA 1
ATOM 2678 C C . PRO B 1 156 ? 18.656 -10.086 -4.672 1 96.62 156 PRO B C 1
ATOM 2680 O O . PRO B 1 156 ? 18.344 -9.086 -5.32 1 96.62 156 PRO B O 1
ATOM 2683 N N . ASP B 1 157 ? 19.156 -11.211 -5.215 1 97.44 157 ASP B N 1
ATOM 2684 C CA . ASP B 1 157 ? 19.359 -11.297 -6.66 1 97.44 157 ASP B CA 1
ATOM 2685 C C . ASP B 1 157 ? 18.266 -12.125 -7.324 1 97.44 157 ASP B C 1
ATOM 2687 O O . ASP B 1 157 ? 18.516 -12.836 -8.297 1 97.44 157 ASP B O 1
ATOM 2691 N N . TYR B 1 158 ? 17.109 -12.102 -6.734 1 98.31 158 TYR B N 1
ATOM 2692 C CA . TYR B 1 158 ? 15.984 -12.844 -7.309 1 98.31 158 TYR B CA 1
ATOM 2693 C C . TYR B 1 158 ? 15.766 -12.461 -8.766 1 98.31 158 TYR B C 1
ATOM 2695 O O . TYR B 1 158 ? 16.234 -11.406 -9.219 1 98.31 158 TYR B O 1
ATOM 2703 N N . GLU B 1 159 ? 15.016 -13.328 -9.516 1 98.62 159 GLU B N 1
ATOM 2704 C CA . GLU B 1 159 ? 14.68 -13.102 -10.914 1 98.62 159 GLU B CA 1
ATOM 2705 C C . GLU B 1 159 ? 13.164 -13.07 -11.117 1 98.62 159 GLU B C 1
ATOM 2707 O O . GLU B 1 159 ? 12.438 -13.891 -10.555 1 98.62 159 GLU B O 1
ATOM 2712 N N . ILE B 1 160 ? 12.727 -12.125 -11.875 1 98.69 160 ILE B N 1
ATOM 2713 C CA . ILE B 1 160 ? 11.328 -12.031 -12.281 1 98.69 160 ILE B CA 1
ATOM 2714 C C . ILE B 1 160 ? 11.133 -12.711 -13.633 1 98.69 160 ILE B C 1
ATOM 2716 O O . ILE B 1 160 ? 11.914 -12.5 -14.562 1 98.69 160 ILE B O 1
ATOM 2720 N N . LYS B 1 161 ? 10.164 -13.586 -13.688 1 98.62 161 LYS B N 1
ATOM 2721 C CA . LYS B 1 161 ? 9.727 -14.234 -14.922 1 98.62 161 LYS B CA 1
ATOM 2722 C C . LYS B 1 161 ? 8.258 -13.953 -15.203 1 98.62 161 LYS B C 1
ATOM 2724 O O . LYS B 1 161 ? 7.441 -13.898 -14.273 1 98.62 161 LYS B O 1
ATOM 2729 N N . GLY B 1 162 ? 7.973 -13.703 -16.5 1 98.69 162 GLY B N 1
ATOM 2730 C CA . GLY B 1 162 ? 6.574 -13.836 -16.891 1 98.69 162 GLY B CA 1
ATOM 2731 C C . GLY B 1 162 ? 6.109 -15.273 -16.984 1 98.69 162 GLY B C 1
ATOM 2732 O O . GLY B 1 162 ? 6.887 -16.172 -17.328 1 98.69 162 GLY B O 1
ATOM 2733 N N . HIS B 1 163 ? 4.863 -15.391 -16.766 1 98.75 163 HIS B N 1
ATOM 2734 C CA . HIS B 1 163 ? 4.297 -16.734 -16.859 1 98.75 163 HIS B CA 1
ATOM 2735 C C . HIS B 1 163 ? 4.676 -17.391 -18.188 1 98.75 163 HIS B C 1
ATOM 2737 O O . HIS B 1 163 ? 5.059 -18.562 -18.203 1 98.75 163 HIS B O 1
ATOM 2743 N N . ARG B 1 164 ? 4.711 -16.734 -19.25 1 98.31 164 ARG B N 1
ATOM 2744 C CA . ARG B 1 164 ? 4.969 -17.281 -20.578 1 98.31 164 ARG B CA 1
ATOM 2745 C C . ARG B 1 164 ? 6.453 -17.547 -20.766 1 98.31 164 ARG B C 1
ATOM 2747 O O . ARG B 1 164 ? 6.844 -18.219 -21.734 1 98.31 164 ARG B O 1
ATOM 2754 N N . ASP B 1 165 ? 7.324 -17.031 -19.906 1 98.25 165 ASP B N 1
ATOM 2755 C CA . ASP B 1 165 ? 8.75 -17.344 -19.969 1 98.25 165 ASP B CA 1
ATOM 2756 C C . ASP B 1 165 ? 9.016 -18.781 -19.516 1 98.25 165 ASP B C 1
ATOM 2758 O O . ASP B 1 165 ? 10.055 -19.359 -19.844 1 98.25 165 ASP B O 1
ATOM 2762 N N . VAL B 1 166 ? 8.094 -19.406 -18.781 1 97.06 166 VAL B N 1
ATOM 2763 C CA . VAL B 1 166 ? 8.422 -20.688 -18.141 1 97.06 166 VAL B CA 1
ATOM 2764 C C . VAL B 1 166 ? 7.332 -21.719 -18.469 1 97.06 166 VAL B C 1
ATOM 2766 O O . VAL B 1 166 ? 7.488 -22.906 -18.188 1 97.06 166 VAL B O 1
ATOM 2769 N N . GLN B 1 167 ? 6.227 -21.297 -19.047 1 96.44 167 GLN B N 1
ATOM 2770 C CA . GLN B 1 167 ? 5.141 -22.156 -19.5 1 96.44 167 GLN B CA 1
ATOM 2771 C C . GLN B 1 167 ? 4.578 -21.672 -20.828 1 96.44 167 GLN B C 1
ATOM 2773 O O . GLN B 1 167 ? 4.648 -20.484 -21.141 1 96.44 167 GLN B O 1
ATOM 2778 N N . GLN B 1 168 ? 4.039 -22.625 -21.547 1 96.62 168 GLN B N 1
ATOM 2779 C CA . GLN B 1 168 ? 3.379 -22.25 -22.797 1 96.62 168 GLN B CA 1
ATOM 2780 C C . GLN B 1 168 ? 2.021 -21.609 -22.531 1 96.62 168 GLN B C 1
ATOM 2782 O O . GLN B 1 168 ? 1.027 -22.312 -22.328 1 96.62 168 GLN B O 1
ATOM 2787 N N . THR B 1 169 ? 1.953 -20.312 -22.516 1 98 169 THR B N 1
ATOM 2788 C CA . THR B 1 169 ? 0.75 -19.531 -22.266 1 98 169 THR B CA 1
ATOM 2789 C C . THR B 1 169 ? 0.932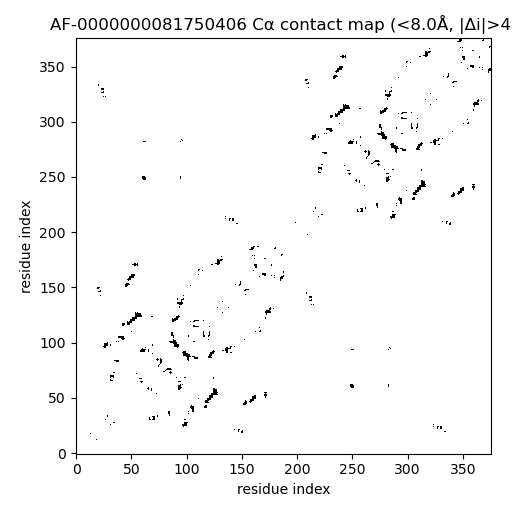 -18.094 -22.75 1 98 169 THR B C 1
ATOM 2791 O O . THR B 1 169 ? 2.039 -17.688 -23.094 1 98 169 THR B O 1
ATOM 2794 N N . LEU B 1 170 ? -0.181 -17.375 -22.844 1 98.31 170 LEU B N 1
ATOM 2795 C CA . LEU B 1 170 ? -0.123 -15.953 -23.156 1 98.31 170 LEU B CA 1
ATOM 2796 C C . LEU B 1 170 ? 0.071 -15.117 -21.906 1 98.31 170 LEU B C 1
ATOM 2798 O O . LEU B 1 170 ? 0.355 -13.914 -21.984 1 98.31 170 LEU B O 1
ATOM 2802 N N . SER B 1 171 ? 0.003 -15.672 -20.812 1 98.56 171 SER B N 1
ATOM 2803 C CA . SER B 1 171 ? 0.133 -14.984 -19.531 1 98.56 171 SER B CA 1
ATOM 2804 C C . SER B 1 171 ? 1.564 -14.508 -19.297 1 98.56 171 SER B C 1
ATOM 2806 O O . SER B 1 171 ? 2.518 -15.234 -19.578 1 98.56 171 SER B O 1
ATOM 2808 N N . PRO B 1 172 ? 1.581 -13.242 -18.844 1 98.69 172 PRO B N 1
ATOM 2809 C CA . PRO B 1 172 ? 0.649 -12.391 -18.109 1 98.69 172 PRO B CA 1
ATOM 2810 C C . PRO B 1 172 ? -0.117 -11.43 -19.016 1 98.69 172 PRO B C 1
ATOM 2812 O O . PRO B 1 172 ? -0.659 -10.43 -18.547 1 98.69 172 PRO B O 1
ATOM 2815 N N . GLY B 1 173 ? -0.2 -11.727 -20.344 1 98.88 173 GLY B N 1
ATOM 2816 C CA . GLY B 1 173 ? -0.739 -10.812 -21.328 1 98.88 173 GLY B CA 1
ATOM 2817 C C . GLY B 1 173 ? 0.319 -9.93 -21.969 1 98.88 173 GLY B C 1
ATOM 2818 O O . GLY B 1 173 ? 1.336 -9.617 -21.344 1 98.88 173 GLY B O 1
ATOM 2819 N N . ASP B 1 174 ? 0.113 -9.438 -23.125 1 98.75 174 ASP B N 1
ATOM 2820 C CA . ASP B 1 174 ? 1.132 -8.758 -23.922 1 98.75 174 ASP B CA 1
ATOM 2821 C C . ASP B 1 174 ? 1.581 -7.465 -23.234 1 98.75 174 ASP B C 1
ATOM 2823 O O . ASP B 1 174 ? 2.779 -7.188 -23.156 1 98.75 174 ASP B O 1
ATOM 2827 N N . GLN B 1 175 ? 0.641 -6.734 -22.812 1 98.69 175 GLN B N 1
ATOM 2828 C CA . GLN B 1 175 ? 0.969 -5.406 -22.297 1 98.69 175 GLN B CA 1
ATOM 2829 C C . GLN B 1 175 ? 1.663 -5.492 -20.938 1 98.69 175 GLN B C 1
ATOM 2831 O O . GLN B 1 175 ? 2.627 -4.77 -20.688 1 98.69 175 GLN B O 1
ATOM 2836 N N . LEU B 1 176 ? 1.146 -6.371 -20.047 1 98.69 176 LEU B N 1
ATOM 2837 C CA . LEU B 1 176 ? 1.827 -6.566 -18.766 1 98.69 176 LEU B CA 1
ATOM 2838 C C . LEU B 1 176 ? 3.199 -7.199 -18.969 1 98.69 176 LEU B C 1
ATOM 2840 O O . LEU B 1 176 ? 4.164 -6.836 -18.297 1 98.69 176 LEU B O 1
ATOM 2844 N N . TYR B 1 177 ? 3.289 -8.086 -19.906 1 98.69 177 TYR B N 1
ATOM 2845 C CA . TYR B 1 177 ? 4.559 -8.734 -20.203 1 98.69 177 TYR B CA 1
ATOM 2846 C C . TYR B 1 177 ? 5.609 -7.707 -20.609 1 98.69 177 TYR B C 1
ATOM 2848 O O . TYR B 1 177 ? 6.754 -7.766 -20.156 1 98.69 177 TYR B O 1
ATOM 2856 N N . ARG B 1 178 ? 5.262 -6.766 -21.438 1 98.12 178 ARG B N 1
ATOM 2857 C CA . ARG B 1 178 ? 6.176 -5.707 -21.859 1 98.12 178 ARG B CA 1
ATOM 2858 C C . ARG B 1 178 ? 6.645 -4.883 -20.672 1 98.12 178 ARG B C 1
ATOM 2860 O O . ARG B 1 178 ? 7.824 -4.531 -20.578 1 98.12 178 ARG B O 1
ATOM 2867 N N . LEU B 1 179 ? 5.758 -4.598 -19.797 1 97.62 179 LEU B N 1
ATOM 2868 C CA . LEU B 1 179 ? 6.094 -3.801 -18.609 1 97.62 179 LEU B CA 1
ATOM 2869 C C . LEU B 1 179 ? 7.07 -4.547 -17.719 1 97.62 179 LEU B C 1
ATOM 2871 O O . LEU B 1 179 ? 8.023 -3.955 -17.203 1 97.62 179 LEU B O 1
ATOM 2875 N N . ILE B 1 180 ? 6.84 -5.82 -17.469 1 96.44 180 ILE B N 1
ATOM 2876 C CA . ILE B 1 180 ? 7.672 -6.582 -16.547 1 96.44 180 ILE B CA 1
ATOM 2877 C C . ILE B 1 180 ? 9.086 -6.715 -17.109 1 96.44 180 ILE B C 1
ATOM 2879 O O . ILE B 1 180 ? 10.055 -6.816 -16.359 1 96.44 180 ILE B O 1
ATOM 2883 N N . GLN B 1 181 ? 9.188 -6.719 -18.438 1 97.44 181 GLN B N 1
ATOM 2884 C CA . GLN B 1 181 ? 10.492 -6.82 -19.094 1 97.44 181 GLN B CA 1
ATOM 2885 C C . GLN B 1 181 ? 11.352 -5.594 -18.797 1 97.44 181 GLN B C 1
ATOM 2887 O O . GLN B 1 181 ? 12.578 -5.637 -18.938 1 97.44 181 GLN B O 1
ATOM 2892 N N . LEU B 1 182 ? 10.719 -4.523 -18.391 1 95.56 182 LEU B N 1
ATOM 2893 C CA . LEU B 1 182 ? 11.43 -3.285 -18.094 1 95.56 182 LEU B CA 1
ATOM 2894 C C . LEU B 1 182 ? 11.883 -3.254 -16.641 1 95.56 182 LEU B C 1
ATOM 2896 O O . LEU B 1 182 ? 12.648 -2.369 -16.25 1 95.56 182 LEU B O 1
ATOM 2900 N N . LEU B 1 183 ? 11.445 -4.168 -15.844 1 94.31 183 LEU B N 1
ATOM 2901 C CA . LEU B 1 183 ? 11.805 -4.195 -14.43 1 94.31 183 LEU B CA 1
ATOM 2902 C C . LEU B 1 183 ? 13.227 -4.711 -14.242 1 94.31 183 LEU B C 1
ATOM 2904 O O . LEU B 1 183 ? 13.68 -5.594 -14.977 1 94.31 183 LEU B O 1
ATOM 2908 N N . PRO B 1 184 ? 14.016 -4.191 -13.32 1 91.75 184 PRO B N 1
ATOM 2909 C CA . PRO B 1 184 ? 15.438 -4.512 -13.172 1 91.75 184 PRO B CA 1
ATOM 2910 C C . PRO B 1 184 ? 15.688 -5.992 -12.906 1 91.75 184 PRO B C 1
ATOM 2912 O O . PRO B 1 184 ? 16.719 -6.531 -13.305 1 91.75 184 PRO B O 1
ATOM 2915 N N . HIS B 1 185 ? 14.906 -6.723 -12.297 1 95.19 185 HIS B N 1
ATOM 2916 C CA . HIS B 1 185 ? 15.133 -8.109 -11.914 1 95.19 185 HIS B CA 1
ATOM 2917 C C . HIS B 1 185 ? 14.555 -9.07 -12.945 1 95.19 185 HIS B C 1
ATOM 2919 O O . HIS B 1 185 ? 14.586 -10.289 -12.758 1 95.19 185 HIS B O 1
ATOM 2925 N N . TYR B 1 186 ? 14.102 -8.531 -14.031 1 97.62 186 TYR B N 1
ATOM 2926 C CA . TYR B 1 186 ? 13.562 -9.414 -15.062 1 97.62 186 TYR B CA 1
ATOM 2927 C C . TYR B 1 186 ? 14.688 -10.172 -15.766 1 97.62 186 TYR B C 1
ATOM 2929 O O . TYR B 1 186 ? 15.734 -9.594 -16.078 1 97.62 186 TYR B O 1
ATOM 2937 N N . ARG B 1 187 ? 14.477 -11.406 -15.953 1 94.06 187 ARG B N 1
ATOM 2938 C CA . ARG B 1 187 ? 15.32 -12.273 -16.766 1 94.06 187 ARG B CA 1
ATOM 2939 C C . ARG B 1 187 ? 14.484 -13.266 -17.562 1 94.06 187 ARG B C 1
ATOM 2941 O O . ARG B 1 187 ? 13.648 -13.969 -17 1 94.06 187 ARG B O 1
ATOM 2948 N N . ALA B 1 188 ? 14.68 -13.352 -18.859 1 87.44 188 ALA B N 1
ATOM 2949 C CA . ALA B 1 188 ? 13.93 -14.273 -19.703 1 87.44 188 ALA B CA 1
ATOM 2950 C C . ALA B 1 188 ? 14.367 -15.719 -19.453 1 87.44 188 ALA B C 1
ATOM 2952 O O . ALA B 1 188 ? 15.516 -15.977 -19.109 1 87.44 188 ALA B O 1
#

Solvent-accessible surface area (backbone atoms only — not comparable to full-atom values): 19995 Å² total; per-residue (Å²): 127,88,74,90,84,73,83,76,65,68,76,64,78,82,66,78,104,72,88,66,74,74,71,64,60,47,40,50,40,78,78,46,59,52,75,85,67,67,66,77,57,67,46,70,74,53,24,50,33,35,35,36,32,35,66,64,46,72,68,26,55,22,53,70,48,30,30,50,47,53,39,52,52,28,46,46,30,31,70,70,66,64,39,52,37,44,35,30,14,30,38,32,24,49,37,29,46,40,36,44,52,42,40,89,50,34,48,34,65,67,62,50,82,81,43,18,65,49,32,49,29,38,28,35,45,14,53,20,56,86,38,68,75,51,68,52,28,55,26,32,50,52,47,51,51,52,40,28,32,73,60,44,50,25,38,90,81,34,34,35,30,45,37,39,68,78,40,97,55,70,34,23,16,56,38,37,41,57,55,49,66,70,41,90,44,42,52,126,139,81,77,85,76,82,77,73,82,59,93,60,86,83,62,78,105,66,85,67,76,74,69,64,60,47,40,50,40,77,78,47,60,53,74,84,68,69,67,77,55,68,47,68,74,52,24,51,33,34,34,37,32,36,65,64,46,71,68,26,55,22,53,72,50,29,30,52,47,52,39,50,50,27,46,45,30,31,72,70,66,64,40,52,38,45,36,29,13,30,38,33,25,48,36,29,48,39,35,43,52,43,40,88,50,33,49,34,66,66,62,51,83,82,42,19,65,49,33,48,30,36,29,36,46,15,54,19,56,88,38,67,76,51,68,53,28,54,26,31,51,52,47,51,52,50,40,29,33,74,63,44,49,25,38,90,82,32,33,35,30,45,35,39,69,77,40,99,56,71,36,23,17,56,37,39,42,58,54,50,66,70,40,88,45,42,50,127

InterPro domains:
  IPR002502 N-acetylmuramoyl-L-alanine amidase domain [PF01510] (45-173)
  IPR002502 N-acetylmuramoyl-L-alanine amidase domain [SM00644] (35-173)
  IPR002502 N-acetylmuramoyl-L-alanine amidase domain [cd06583] (46-174)
  IPR006619 Peptidoglycan recognition protein family domain, metazoa/bacteria [SM00701] (24-167)
  IPR015510 Peptidoglycan recognition protein [PTHR11022] (23-186)
  IPR017331 Peptidoglycan recognition protein, PGRP-S [PIRSF037945] (21-187)
  IPR036505 N-acetylmuramoyl-L-alanine amidase/PGRP domain superfamily [G3DSA:3.40.80.10] (21-188)
  IPR036505 N-acetylmuramoyl-L-alanine amidase/PGRP domain superfamily [SSF55846] (23-186)